Protein AF-A0A1Z8RNQ5-F1 (afdb_monomer)

Solvent-accessible surface area (backbone atoms only — not comparable to full-atom values): 15916 Å² total; per-residue (Å²): 105,70,54,40,78,77,33,55,52,60,33,41,35,38,76,68,68,66,50,83,74,88,79,76,85,78,63,62,67,50,54,50,53,38,56,51,51,52,54,63,47,54,76,32,43,48,93,82,53,89,61,40,52,66,72,38,42,79,69,77,34,56,55,42,31,46,52,77,57,100,46,47,74,39,19,42,36,46,92,53,55,76,76,44,84,64,22,40,42,46,73,43,75,95,46,72,41,84,44,72,45,47,46,73,49,44,28,25,30,73,87,77,60,32,32,26,48,31,42,67,45,65,51,58,76,86,54,57,82,94,63,59,75,65,77,41,57,75,61,66,51,76,56,92,52,85,86,52,85,56,79,51,55,61,57,54,50,48,52,10,52,49,49,52,42,45,44,70,68,38,72,92,43,54,62,48,55,47,28,35,37,44,35,37,34,47,61,57,84,96,58,93,74,47,63,35,84,94,45,76,93,43,68,59,83,53,64,53,75,34,78,23,63,41,77,51,70,46,85,59,52,64,61,50,47,42,50,52,43,53,52,64,70,44,91,66,77,61,74,68,88,79,55,90,45,68,71,51,50,52,52,52,52,50,36,60,75,69,43,53,81,51,51,60,56,54,56,62,74,73,111

Nearest PDB structures (foldseek):
  3fhd-assembly1_A  TM=4.912E-01  e=8.875E-01  Human herpesvirus 8 type M
  3pov-assembly1_A  TM=4.350E-01  e=6.590E-01  Human herpesvirus 8 type M
  1d02-assembly1_A  TM=4.347E-01  e=7.879E-01  Mycoplasma

Mean predicted aligned error: 5.4 Å

Foldseek 3Di:
DLCCVQPVLSLLCVPQVVDDDDDDDDPVVFVVQLVVVLVQQVVQDDPPRPWGRVQCVVVVNRQKHFYDDPLLVQCQPQVCQPVDLSYLWDAPPLLRDTDGGHASTWIARNVQREIAGEDEGEEAPPDPPVPDDDPEQVVLDADPDPPDDNPSVSVLVNRLSSLVSVCVSCVVHHYALKHWYWYWYWDDVPDPAFADPVHRVDGDTDIDTHIYIDRHDNVCVSVSSNVSSVSSPDPDRPDLPPRPDPVSVVVVVVCVVVVVVCPVVVVVVVD

Sequence (271 aa):
MENFVSCPVCFWLEQKAGVEFPSIPGFNLNTNTDILLKRDFDAYRGADVAQTHPLLTENNLAHIFPFDHPDLDKWTDSMRFGASGNHFNTIHEESNILFGGGLDDCYENRETGELHIVDYKSTAQLASEENIKTLDESFLLPPKNLREPDYKAAYRRQMDMYQWIMRRKMPDKKVSDIGYFVYVDGQHHGLKGMIDIANPSKANMEFNVAVIPYKADDSWVEQALVDAKRLLLSEECPSLMHSTSDKVQFILDVKKALGWSTLQEMQQQQQ

pLDDT: mean 92.3, std 10.81, range [38.47, 98.75]

Radius of gyration: 22.44 Å; Cα contacts (8 Å, |Δi|>4): 375; chains: 1; bounding box: 56×47×72 Å

Structure (mmCIF, N/CA/C/O backbone):
data_AF-A0A1Z8RNQ5-F1
#
_entry.id   AF-A0A1Z8RNQ5-F1
#
loop_
_atom_site.group_PDB
_atom_site.id
_atom_site.type_symbol
_atom_site.label_atom_id
_atom_site.label_alt_id
_atom_site.label_comp_id
_atom_site.label_asym_id
_atom_site.label_entity_id
_atom_site.label_seq_id
_atom_site.pdbx_PDB_ins_code
_atom_site.Cartn_x
_atom_site.Cartn_y
_atom_site.Cartn_z
_atom_site.occupancy
_atom_site.B_iso_or_equiv
_atom_site.auth_seq_id
_atom_site.auth_comp_id
_atom_site.auth_asym_id
_atom_site.auth_atom_id
_atom_site.pdbx_PDB_model_num
ATOM 1 N N . MET A 1 1 ? 6.185 -4.411 -10.797 1.00 91.25 1 MET A N 1
ATOM 2 C CA . MET A 1 1 ? 5.039 -4.074 -11.669 1.00 91.25 1 MET A CA 1
ATOM 3 C C . MET A 1 1 ? 4.684 -2.595 -11.609 1.00 91.25 1 MET A C 1
ATOM 5 O O . MET A 1 1 ? 4.592 -1.984 -12.658 1.00 91.25 1 MET A O 1
ATOM 9 N N . GLU A 1 2 ? 4.586 -1.981 -10.427 1.00 91.25 2 GLU A N 1
ATOM 10 C CA . GLU A 1 2 ? 4.344 -0.529 -10.302 1.00 91.25 2 GLU A CA 1
ATOM 11 C C . GLU A 1 2 ? 5.281 0.339 -11.169 1.00 91.25 2 GLU A C 1
ATOM 13 O O . GLU A 1 2 ? 4.821 1.209 -11.904 1.00 91.25 2 GLU A O 1
ATOM 18 N N . ASN A 1 3 ? 6.590 0.056 -11.174 1.00 89.38 3 ASN A N 1
ATOM 19 C CA . ASN A 1 3 ? 7.533 0.770 -12.047 1.00 89.38 3 ASN A CA 1
ATOM 20 C C . ASN A 1 3 ? 7.236 0.562 -13.549 1.00 89.38 3 ASN A C 1
ATOM 22 O O . ASN A 1 3 ? 7.399 1.478 -14.342 1.00 89.38 3 ASN A O 1
ATOM 26 N N . PHE A 1 4 ? 6.750 -0.619 -13.949 1.00 94.06 4 PHE A N 1
ATOM 27 C CA . PHE A 1 4 ? 6.347 -0.874 -15.337 1.00 94.06 4 PHE A CA 1
ATOM 28 C C . PHE A 1 4 ? 5.134 -0.030 -15.724 1.00 94.06 4 PHE A C 1
ATOM 30 O O . PHE A 1 4 ? 5.172 0.649 -16.745 1.00 94.06 4 PHE A O 1
ATOM 37 N N . VAL A 1 5 ? 4.091 -0.030 -14.891 1.00 93.00 5 VAL A N 1
ATOM 38 C CA . VAL A 1 5 ? 2.856 0.718 -15.163 1.00 93.00 5 VAL A CA 1
ATOM 39 C C . VAL A 1 5 ? 3.100 2.227 -15.145 1.00 93.00 5 VAL A C 1
ATOM 41 O O . VAL A 1 5 ? 2.558 2.947 -15.978 1.00 93.00 5 VAL A O 1
ATOM 44 N N . SER A 1 6 ? 3.929 2.715 -14.220 1.00 90.19 6 SER A N 1
ATOM 45 C CA . SER A 1 6 ? 4.256 4.143 -14.128 1.00 90.19 6 SER A CA 1
ATOM 46 C C . SER A 1 6 ? 5.231 4.610 -15.212 1.00 90.19 6 SER A C 1
ATOM 48 O O . SER A 1 6 ? 5.099 5.728 -15.708 1.00 90.19 6 SER A O 1
ATOM 50 N N . CYS A 1 7 ? 6.212 3.787 -15.590 1.00 92.38 7 CYS A N 1
ATOM 51 C CA . CYS A 1 7 ? 7.219 4.135 -16.587 1.00 92.38 7 CYS A CA 1
ATOM 52 C C . CYS A 1 7 ? 7.835 2.874 -17.235 1.00 92.38 7 CYS A C 1
ATOM 54 O O . CYS A 1 7 ? 8.873 2.386 -16.774 1.00 92.38 7 CYS A O 1
ATOM 56 N N . PRO A 1 8 ? 7.296 2.385 -18.371 1.00 93.38 8 PRO A N 1
ATOM 57 C CA . PRO A 1 8 ? 7.837 1.210 -19.062 1.00 93.38 8 PRO A CA 1
ATOM 58 C C . PRO A 1 8 ? 9.320 1.353 -19.435 1.00 93.38 8 PRO A C 1
ATOM 60 O O . PRO A 1 8 ? 10.092 0.405 -19.319 1.00 93.38 8 PRO A O 1
ATOM 63 N N . VAL A 1 9 ? 9.745 2.562 -19.818 1.00 92.75 9 VAL A N 1
ATOM 64 C CA . VAL A 1 9 ? 11.155 2.896 -20.079 1.00 92.75 9 VAL A CA 1
ATOM 65 C C . VAL A 1 9 ? 12.020 2.670 -18.839 1.00 92.75 9 VAL A C 1
ATOM 67 O O . VAL A 1 9 ? 13.049 2.006 -18.916 1.00 92.75 9 VAL A O 1
ATOM 70 N N . CYS A 1 10 ? 11.607 3.209 -17.691 1.00 92.50 10 CYS A N 1
ATOM 71 C CA . CYS A 1 10 ? 12.344 3.100 -16.435 1.00 92.50 10 CYS A CA 1
ATOM 72 C C . CYS A 1 10 ? 12.430 1.640 -15.991 1.00 92.50 10 CYS A C 1
ATOM 74 O O . CYS A 1 10 ? 13.492 1.177 -15.588 1.00 92.50 10 CYS A O 1
ATOM 76 N N . PHE A 1 11 ? 11.329 0.902 -16.141 1.00 94.50 11 PHE A N 1
ATOM 77 C CA . PHE A 1 11 ? 11.287 -0.529 -15.886 1.00 94.50 11 PHE A CA 1
ATOM 78 C C . PHE A 1 11 ? 12.254 -1.312 -16.780 1.00 94.50 11 PHE A C 1
ATOM 80 O O . PHE A 1 11 ? 13.007 -2.134 -16.266 1.00 94.50 11 PHE A O 1
ATOM 87 N N . TRP A 1 12 ? 12.291 -1.047 -18.089 1.00 94.88 12 TRP A N 1
ATOM 88 C CA . TRP A 1 12 ? 13.243 -1.698 -18.996 1.00 94.88 12 TRP A CA 1
ATOM 89 C C . TRP A 1 12 ? 14.695 -1.362 -18.629 1.00 94.88 12 TRP A C 1
ATOM 91 O O . TRP A 1 12 ? 15.543 -2.253 -18.577 1.00 94.88 12 TRP A O 1
ATOM 101 N N . LEU A 1 13 ? 14.979 -0.092 -18.322 1.00 93.12 13 LEU A N 1
ATOM 102 C CA . LEU A 1 13 ? 16.316 0.358 -17.931 1.00 93.12 13 LEU A CA 1
ATOM 103 C C . LEU A 1 13 ? 16.797 -0.318 -16.641 1.00 93.12 13 LEU A C 1
ATOM 105 O O . LEU A 1 13 ? 17.933 -0.779 -16.594 1.00 93.12 13 LEU A O 1
ATOM 109 N N . GLU A 1 14 ? 15.942 -0.422 -15.623 1.00 93.75 14 GLU A N 1
ATOM 110 C CA . GLU A 1 14 ? 16.281 -1.102 -14.365 1.00 93.75 14 GLU A CA 1
ATOM 111 C C . GLU A 1 14 ? 16.431 -2.612 -14.564 1.00 93.75 14 GLU A C 1
ATOM 113 O O . GLU A 1 14 ? 17.451 -3.191 -14.208 1.00 93.75 14 GLU A O 1
ATOM 118 N N . GLN A 1 15 ? 15.418 -3.260 -15.143 1.00 93.75 15 GLN A N 1
ATOM 119 C CA . GLN A 1 15 ? 15.311 -4.719 -15.126 1.00 93.75 15 GLN A CA 1
ATOM 120 C C . GLN A 1 15 ? 16.116 -5.409 -16.232 1.00 93.75 15 GLN A C 1
ATOM 122 O O . GLN A 1 15 ? 16.584 -6.526 -16.023 1.00 93.75 15 GLN A O 1
ATOM 127 N N . LYS A 1 16 ? 16.271 -4.780 -17.408 1.00 93.88 16 LYS A N 1
ATOM 128 C CA . LYS A 1 16 ? 17.048 -5.338 -18.530 1.00 93.88 16 LYS A CA 1
ATOM 129 C C . LYS A 1 16 ? 18.429 -4.702 -18.655 1.00 93.88 16 LYS A C 1
ATOM 131 O O . LYS A 1 16 ? 19.405 -5.425 -18.823 1.00 93.88 16 LYS A O 1
ATOM 136 N N . ALA A 1 17 ? 18.522 -3.373 -18.590 1.00 92.62 17 ALA A N 1
ATOM 137 C CA . ALA A 1 17 ? 19.794 -2.675 -18.806 1.00 92.62 17 ALA A CA 1
ATOM 138 C C . ALA A 1 17 ? 20.657 -2.514 -17.543 1.00 92.62 17 ALA A C 1
ATOM 140 O O . ALA A 1 17 ? 21.795 -2.060 -17.654 1.00 92.62 17 ALA A O 1
ATOM 141 N N . GLY A 1 18 ? 20.144 -2.877 -16.362 1.00 93.12 18 GLY A N 1
ATOM 142 C CA . GLY A 1 18 ? 20.890 -2.816 -15.102 1.00 93.12 18 GLY A CA 1
ATOM 143 C C . GLY A 1 18 ? 21.172 -1.393 -14.611 1.00 93.12 18 GLY A C 1
ATOM 144 O O . GLY A 1 18 ? 22.151 -1.173 -13.903 1.00 93.12 18 GLY A O 1
ATOM 145 N N . VAL A 1 19 ? 20.355 -0.411 -15.005 1.00 92.00 19 VAL A N 1
ATOM 146 C CA . VAL A 1 19 ? 20.477 0.965 -14.508 1.00 92.00 19 VAL A CA 1
ATOM 147 C C . VAL A 1 19 ? 19.964 1.036 -13.075 1.00 92.00 19 VAL A C 1
ATOM 149 O O . VAL A 1 19 ? 18.780 0.828 -12.819 1.00 92.00 19 VAL A O 1
ATOM 152 N N . GLU A 1 20 ? 20.840 1.408 -12.147 1.00 90.50 20 GLU A N 1
ATOM 153 C CA . GLU A 1 20 ? 20.466 1.690 -10.763 1.00 90.50 20 GLU A CA 1
ATOM 154 C C . GLU A 1 20 ? 20.111 3.172 -10.605 1.00 90.50 20 GLU A C 1
ATOM 156 O O . GLU A 1 20 ? 20.968 4.055 -10.687 1.00 90.50 20 GLU A O 1
ATOM 161 N N . PHE A 1 21 ? 18.829 3.463 -10.384 1.00 88.75 21 PHE A N 1
ATOM 162 C CA . PHE A 1 21 ? 18.401 4.818 -10.046 1.00 88.75 21 PHE A CA 1
ATOM 163 C C . PHE A 1 21 ? 18.660 5.109 -8.561 1.00 88.75 21 PHE A C 1
ATOM 165 O O . PHE A 1 21 ? 18.377 4.248 -7.725 1.00 88.75 21 PHE A O 1
ATOM 172 N N . PRO A 1 22 ? 19.128 6.321 -8.203 1.00 87.62 22 PRO A N 1
ATOM 173 C CA . PRO A 1 22 ? 19.315 6.701 -6.808 1.00 87.62 22 PRO A CA 1
ATOM 174 C C . PRO A 1 22 ? 18.032 6.523 -5.990 1.00 87.62 22 PRO A C 1
ATOM 176 O O . PRO A 1 22 ? 16.960 6.991 -6.382 1.00 87.62 22 PRO A O 1
ATOM 179 N N . SER A 1 23 ? 18.145 5.867 -4.837 1.00 85.50 23 SER A N 1
ATOM 180 C CA . SER A 1 23 ? 17.054 5.751 -3.871 1.00 85.50 23 SER A CA 1
ATOM 181 C C . SER A 1 23 ? 16.930 7.018 -3.025 1.00 85.50 23 SER A C 1
ATOM 183 O O . SER A 1 23 ? 17.933 7.648 -2.686 1.00 85.50 23 SER A O 1
ATOM 185 N N . ILE A 1 24 ? 15.710 7.346 -2.602 1.00 86.25 24 ILE A N 1
ATOM 186 C CA . ILE A 1 24 ? 15.478 8.349 -1.556 1.00 86.25 24 ILE A CA 1
ATOM 187 C C . ILE A 1 24 ? 15.615 7.715 -0.161 1.00 86.25 24 ILE A C 1
ATOM 189 O O . ILE A 1 24 ? 15.386 6.510 -0.021 1.00 86.25 24 ILE A O 1
ATOM 193 N N . PRO A 1 25 ? 15.974 8.492 0.880 1.00 89.81 25 PRO A N 1
ATOM 194 C CA . PRO A 1 25 ? 15.919 8.012 2.257 1.00 89.81 25 PRO A CA 1
ATOM 195 C C . PRO A 1 25 ? 14.529 7.471 2.608 1.00 89.81 25 PRO A C 1
ATOM 197 O O . PRO A 1 25 ? 13.515 8.001 2.154 1.00 89.81 25 PRO A O 1
ATOM 200 N N . GLY A 1 26 ? 14.488 6.424 3.431 1.00 87.94 26 GLY A N 1
ATOM 201 C CA . GLY A 1 26 ? 13.236 5.815 3.872 1.00 87.94 26 GLY A CA 1
ATOM 202 C C . GLY A 1 26 ? 12.383 6.744 4.740 1.00 87.94 26 GLY A C 1
ATOM 203 O O . GLY A 1 26 ? 12.883 7.634 5.432 1.00 87.94 26 GLY A O 1
ATOM 204 N N . PHE A 1 27 ? 11.077 6.487 4.746 1.00 92.88 27 PHE A N 1
ATOM 205 C CA . PHE A 1 27 ? 10.096 7.213 5.549 1.00 92.88 27 PHE A CA 1
ATOM 206 C C . PHE A 1 27 ? 9.895 6.543 6.918 1.00 92.88 27 PHE A C 1
ATOM 208 O O . PHE A 1 27 ? 8.844 5.976 7.204 1.00 92.88 27 PHE A O 1
ATOM 215 N N . ASN A 1 28 ? 10.914 6.598 7.781 1.00 94.69 28 ASN A N 1
ATOM 216 C CA . ASN A 1 28 ? 10.936 5.832 9.039 1.00 94.69 28 ASN A CA 1
ATOM 217 C C . ASN A 1 28 ? 9.785 6.164 10.006 1.00 94.69 28 ASN A C 1
ATOM 219 O O . ASN A 1 28 ? 9.372 5.295 10.771 1.00 94.69 28 ASN A O 1
ATOM 223 N N . LEU A 1 29 ? 9.253 7.393 9.986 1.00 94.69 29 LEU A N 1
ATOM 224 C CA . LEU A 1 29 ? 8.075 7.734 10.791 1.00 94.69 29 LEU A CA 1
ATOM 225 C C . LEU A 1 29 ? 6.833 6.990 10.286 1.00 94.69 29 LEU A C 1
ATOM 227 O O . LEU A 1 29 ? 6.100 6.419 11.088 1.00 94.69 29 LEU A O 1
ATOM 231 N N . ASN A 1 30 ? 6.647 6.934 8.965 1.00 95.31 30 ASN A N 1
ATOM 232 C CA . ASN A 1 30 ? 5.563 6.183 8.343 1.00 95.31 30 ASN A CA 1
ATOM 233 C C . ASN A 1 30 ? 5.699 4.678 8.615 1.00 95.31 30 ASN A C 1
ATOM 235 O O . ASN A 1 30 ? 4.722 4.022 8.968 1.00 95.31 30 ASN A O 1
ATOM 239 N N . THR A 1 31 ? 6.922 4.144 8.549 1.00 95.38 31 THR A N 1
ATOM 240 C CA . THR A 1 31 ? 7.206 2.759 8.953 1.00 95.38 31 THR A CA 1
ATOM 241 C C . THR A 1 31 ? 6.853 2.514 10.420 1.00 95.38 31 THR A C 1
ATOM 243 O O . THR A 1 31 ? 6.279 1.485 10.753 1.00 95.38 31 THR A O 1
ATOM 246 N N . ASN A 1 32 ? 7.150 3.455 11.319 1.00 97.12 32 ASN A N 1
ATOM 247 C CA . ASN A 1 32 ? 6.804 3.294 12.729 1.00 97.12 32 ASN A CA 1
ATOM 248 C C . ASN A 1 32 ? 5.286 3.336 12.968 1.00 97.12 32 ASN A C 1
ATOM 250 O O . ASN A 1 32 ? 4.790 2.556 13.775 1.00 97.12 32 ASN A O 1
ATOM 254 N N . THR A 1 33 ? 4.540 4.199 12.266 1.00 97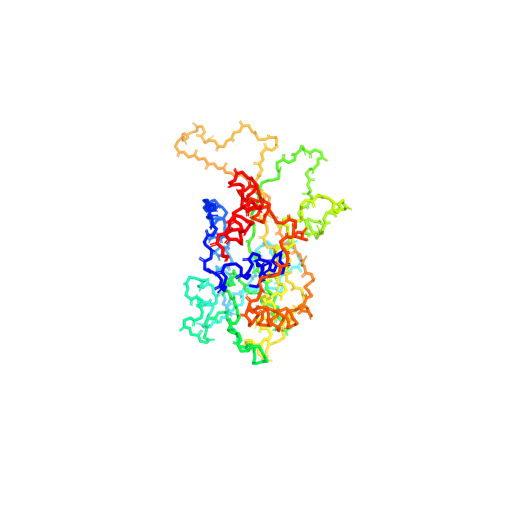.50 33 THR A N 1
ATOM 255 C CA . THR A 1 33 ? 3.067 4.190 12.349 1.00 97.50 33 THR A CA 1
ATOM 256 C C . THR A 1 33 ? 2.480 2.871 11.854 1.00 97.50 33 THR A C 1
ATOM 258 O O . THR A 1 33 ? 1.591 2.335 12.502 1.00 97.50 33 THR A O 1
ATOM 261 N N . ASP A 1 34 ? 3.020 2.312 10.769 1.00 96.81 34 ASP A N 1
ATOM 262 C CA . ASP A 1 34 ? 2.616 1.006 10.240 1.00 96.81 34 ASP A CA 1
ATOM 263 C C . ASP A 1 34 ? 2.851 -0.126 11.260 1.00 96.81 34 ASP A C 1
ATOM 265 O O . ASP A 1 34 ? 1.941 -0.896 11.558 1.00 96.81 34 ASP A O 1
ATOM 269 N N . ILE A 1 35 ? 4.032 -0.168 11.891 1.00 97.00 35 ILE A N 1
ATOM 270 C CA . ILE A 1 35 ? 4.348 -1.146 12.948 1.00 97.00 35 ILE A CA 1
ATOM 271 C C . ILE A 1 35 ? 3.365 -1.053 14.122 1.00 97.00 35 ILE A C 1
ATOM 273 O O . ILE A 1 35 ? 2.982 -2.078 14.688 1.00 97.00 35 ILE A O 1
ATOM 277 N N . LEU A 1 36 ? 2.999 0.163 14.539 1.00 97.94 36 LEU A N 1
ATOM 278 C CA . LEU A 1 36 ? 2.078 0.359 15.658 1.00 97.94 36 LEU A CA 1
ATOM 279 C C . LEU A 1 36 ? 0.650 -0.055 15.291 1.00 97.94 36 LEU A C 1
ATOM 281 O O . LEU A 1 36 ? 0.040 -0.781 16.067 1.00 97.94 36 LEU A O 1
ATOM 285 N N . LEU A 1 37 ? 0.168 0.296 14.094 1.00 98.06 37 LEU A N 1
ATOM 286 C CA . LEU A 1 37 ? -1.146 -0.135 13.607 1.00 98.06 37 LEU A CA 1
ATOM 287 C C . LEU A 1 37 ? -1.241 -1.662 13.513 1.00 98.06 37 LEU A C 1
ATOM 289 O O . LEU A 1 37 ? -2.200 -2.241 14.015 1.00 98.06 37 LEU A O 1
ATOM 293 N N . LYS A 1 38 ? -0.215 -2.332 12.970 1.00 97.12 38 LYS A N 1
ATOM 294 C CA . LYS A 1 38 ? -0.141 -3.804 12.946 1.00 97.12 38 LYS A CA 1
ATOM 295 C C . LYS A 1 38 ? -0.312 -4.402 14.343 1.00 97.12 38 LYS A C 1
ATOM 297 O O . LYS A 1 38 ? -1.122 -5.300 14.530 1.00 97.12 38 LYS A O 1
ATOM 302 N N . ARG A 1 39 ? 0.382 -3.854 15.346 1.00 97.44 39 ARG A N 1
ATOM 303 C CA . ARG A 1 39 ? 0.266 -4.310 16.744 1.00 97.44 39 ARG A CA 1
ATOM 304 C C . ARG A 1 39 ? -1.110 -4.049 17.349 1.00 97.44 39 ARG A C 1
ATOM 306 O O . ARG A 1 39 ? -1.591 -4.896 18.099 1.00 97.44 39 ARG A O 1
ATOM 313 N N . ASP A 1 40 ? -1.717 -2.903 17.046 1.00 97.25 40 ASP A N 1
ATOM 314 C CA . ASP A 1 40 ? -3.062 -2.572 17.520 1.00 97.25 40 ASP A CA 1
ATOM 315 C C . ASP A 1 40 ? -4.078 -3.592 17.002 1.00 97.25 40 ASP A C 1
ATOM 317 O O . ASP A 1 40 ? -4.878 -4.105 17.782 1.00 97.25 40 ASP A O 1
ATOM 321 N N . PHE A 1 41 ? -4.020 -3.942 15.714 1.00 97.81 41 PHE A N 1
ATOM 322 C CA . PHE A 1 41 ? -4.931 -4.918 15.117 1.00 97.81 41 PHE A CA 1
ATOM 323 C C . PHE A 1 41 ? -4.586 -6.368 15.470 1.00 97.81 41 PHE A C 1
ATOM 325 O O . PHE A 1 41 ? -5.502 -7.151 15.715 1.00 97.81 41 PHE A O 1
ATOM 332 N N . ASP A 1 42 ? -3.311 -6.734 15.611 1.00 96.69 42 ASP A N 1
ATOM 333 C CA . ASP A 1 42 ? -2.910 -8.085 16.029 1.00 96.69 42 ASP A CA 1
ATOM 334 C C . ASP A 1 42 ? -3.479 -8.478 17.399 1.00 96.69 42 ASP A C 1
ATOM 336 O O . ASP A 1 42 ? -3.786 -9.649 17.622 1.00 96.69 42 ASP A O 1
ATOM 340 N N . ALA A 1 43 ? -3.712 -7.513 18.296 1.00 96.75 43 ALA A N 1
ATOM 341 C CA . ALA A 1 43 ? -4.372 -7.757 19.580 1.00 96.75 43 ALA A CA 1
ATOM 342 C C . ALA A 1 43 ? -5.826 -8.266 19.452 1.00 96.75 43 ALA A C 1
ATOM 344 O O . ALA A 1 43 ? -6.384 -8.767 20.429 1.00 96.75 43 ALA A O 1
ATOM 345 N N . TYR A 1 44 ? -6.433 -8.150 18.266 1.00 97.62 44 TYR A N 1
ATOM 346 C CA . TYR A 1 44 ? -7.795 -8.595 17.952 1.00 97.62 44 TYR A CA 1
ATOM 347 C C . TYR A 1 44 ? -7.829 -9.790 16.981 1.00 97.62 44 TYR A C 1
ATOM 349 O O . TYR A 1 44 ? -8.901 -10.161 16.492 1.00 97.62 44 TYR A O 1
ATOM 357 N N . ARG A 1 45 ? -6.674 -10.401 16.688 1.00 96.81 45 ARG A N 1
ATOM 358 C CA . ARG A 1 45 ? -6.567 -11.598 15.844 1.00 96.81 45 ARG A CA 1
ATOM 359 C C . ARG A 1 45 ? -6.816 -12.863 16.671 1.00 96.81 45 ARG A C 1
ATOM 361 O O . ARG A 1 45 ? -6.416 -12.943 17.827 1.00 96.81 45 ARG A O 1
ATOM 368 N N . GLY A 1 46 ? -7.456 -13.863 16.066 1.00 92.75 46 GLY A N 1
ATOM 369 C CA . GLY A 1 46 ? -7.727 -15.162 16.696 1.00 92.75 46 GLY A CA 1
ATOM 370 C C . GLY A 1 46 ? -9.216 -15.481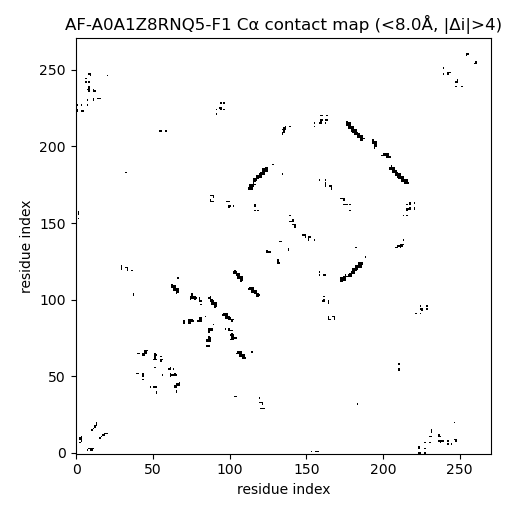 16.832 1.00 92.75 46 GLY A C 1
ATOM 371 O O . GLY A 1 46 ? -10.064 -14.599 16.992 1.00 92.75 46 GLY A O 1
ATOM 372 N N . ALA A 1 47 ? -9.553 -16.767 16.729 1.00 87.81 47 ALA A N 1
ATOM 373 C CA . ALA A 1 47 ? -10.940 -17.240 16.669 1.00 87.81 47 ALA A CA 1
ATOM 374 C C . ALA A 1 47 ? -11.729 -17.051 17.980 1.00 87.81 47 ALA A C 1
ATOM 376 O O . ALA A 1 47 ? -12.956 -16.996 17.955 1.00 87.81 47 ALA A O 1
ATOM 377 N N . ASP A 1 48 ? -11.041 -16.950 19.115 1.00 92.81 48 ASP A N 1
ATOM 378 C CA . ASP A 1 48 ? -11.606 -16.746 20.451 1.00 92.81 48 ASP A CA 1
ATOM 379 C C . ASP A 1 48 ? -11.867 -15.269 20.789 1.00 92.81 48 ASP A C 1
ATOM 381 O O . ASP A 1 48 ? -12.554 -14.966 21.769 1.00 92.81 48 ASP A O 1
ATOM 385 N N . VAL A 1 49 ? -11.382 -14.339 19.960 1.00 95.44 49 VAL A N 1
ATOM 386 C CA . VAL A 1 49 ? -11.632 -12.905 20.126 1.00 95.44 49 VAL A CA 1
ATOM 387 C C . VAL A 1 49 ? -13.106 -12.593 19.859 1.00 95.44 49 VAL A C 1
ATOM 389 O O . VAL A 1 49 ? -13.602 -12.773 18.746 1.00 95.44 49 VAL A O 1
ATOM 392 N N . ALA A 1 50 ? -13.808 -12.097 20.882 1.00 94.00 50 ALA A N 1
ATOM 393 C CA . ALA A 1 50 ? -15.254 -11.859 20.836 1.00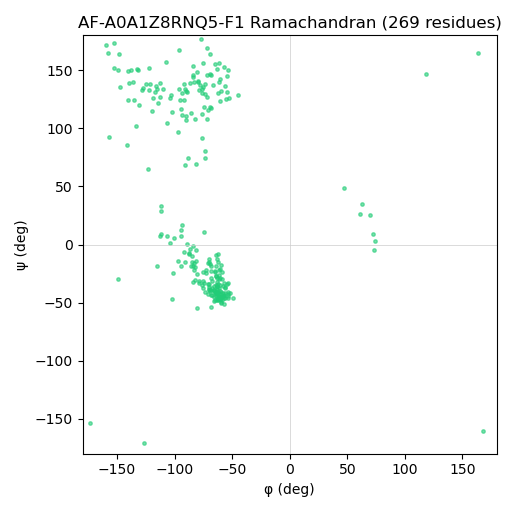 94.00 50 ALA A CA 1
ATOM 394 C C . ALA A 1 50 ? -15.663 -10.519 20.195 1.00 94.00 50 ALA A C 1
ATOM 396 O O . ALA A 1 50 ? -16.807 -10.373 19.769 1.00 94.00 50 ALA A O 1
ATOM 397 N N . GLN A 1 51 ? -14.767 -9.530 20.160 1.00 96.88 51 GLN A N 1
ATOM 398 C CA . GLN A 1 51 ? -15.038 -8.180 19.654 1.00 96.88 51 GLN A CA 1
ATOM 399 C C . GLN A 1 51 ? -13.884 -7.721 18.771 1.00 96.88 51 GLN A C 1
ATOM 401 O O . GLN A 1 51 ? -12.733 -7.986 19.098 1.00 96.88 51 GLN A O 1
ATOM 406 N N . THR A 1 52 ? -14.187 -7.055 17.659 1.00 98.00 52 THR A N 1
ATOM 407 C CA . THR A 1 52 ? -13.156 -6.491 16.781 1.00 98.00 52 THR A CA 1
ATOM 408 C C . THR A 1 52 ? -12.572 -5.196 17.355 1.00 98.00 52 THR A C 1
ATOM 410 O O . THR A 1 52 ? -13.028 -4.689 18.382 1.00 98.00 52 THR A O 1
ATOM 413 N N . HIS A 1 53 ? -11.578 -4.636 16.670 1.00 98.19 53 HIS A N 1
ATOM 414 C CA . HIS A 1 53 ? -10.950 -3.375 17.038 1.00 98.19 53 HIS A CA 1
ATOM 415 C C . HIS A 1 53 ? -11.995 -2.234 17.150 1.00 98.19 53 HIS A C 1
ATOM 417 O O . HIS A 1 53 ? -12.836 -2.089 16.252 1.00 98.19 53 HIS A O 1
ATOM 423 N N . PRO A 1 54 ? -11.945 -1.369 18.188 1.00 98.00 54 PRO A N 1
ATOM 424 C CA . PRO A 1 54 ? -12.894 -0.267 18.382 1.00 98.00 54 PRO A CA 1
ATOM 425 C C . PRO A 1 54 ? -13.057 0.638 17.156 1.00 98.00 54 PRO A C 1
ATOM 427 O O . PRO A 1 54 ? -14.181 0.944 16.774 1.00 98.00 54 PRO A O 1
ATOM 430 N N . LEU A 1 55 ? -11.952 0.962 16.473 1.00 98.06 55 LEU A N 1
ATOM 431 C CA . LEU A 1 55 ? -11.969 1.715 15.212 1.00 98.06 55 LEU A CA 1
ATOM 432 C C . LEU A 1 55 ? -12.892 1.085 14.151 1.00 98.06 55 LEU A C 1
ATOM 434 O O . LEU A 1 55 ? -13.631 1.802 13.485 1.00 98.06 55 LEU A O 1
ATOM 438 N N . LEU A 1 56 ? -12.886 -0.242 13.988 1.00 98.50 56 LEU A N 1
ATOM 439 C CA . LEU A 1 56 ? -13.774 -0.912 13.030 1.00 98.50 56 LEU A CA 1
ATOM 440 C C . LEU A 1 56 ? -15.230 -0.849 13.495 1.00 98.50 56 LEU A C 1
ATOM 442 O O . LEU A 1 56 ? -16.122 -0.597 12.689 1.00 98.50 56 LEU A O 1
ATOM 446 N N . THR A 1 57 ? -15.474 -1.005 14.797 1.00 98.06 57 THR A N 1
ATOM 447 C CA . THR A 1 57 ? -16.822 -0.886 15.374 1.00 98.06 57 THR A CA 1
ATOM 448 C C . THR A 1 57 ? -17.416 0.505 15.138 1.00 98.06 57 THR A C 1
ATOM 450 O O . THR A 1 57 ? -18.547 0.606 14.665 1.00 98.06 57 THR A O 1
ATOM 453 N N . GLU A 1 58 ? -16.647 1.570 15.384 1.00 97.44 58 GLU A N 1
ATOM 454 C CA . GLU A 1 58 ? -17.065 2.958 15.128 1.00 97.44 58 GLU A CA 1
ATOM 455 C C . GLU A 1 58 ? -17.363 3.229 13.645 1.00 97.44 58 GLU A C 1
ATOM 457 O O . GLU A 1 58 ? -18.199 4.071 13.324 1.00 97.44 58 GLU A O 1
ATOM 462 N N . ASN A 1 59 ? -16.742 2.468 12.740 1.00 97.25 59 ASN A N 1
ATOM 463 C CA . ASN A 1 59 ? -16.955 2.553 11.295 1.00 97.25 59 ASN A CA 1
ATOM 464 C C . ASN A 1 59 ? -18.026 1.572 10.770 1.00 97.25 59 ASN A C 1
ATOM 466 O O . ASN A 1 59 ? -18.107 1.339 9.567 1.00 97.25 59 ASN A O 1
ATOM 470 N N . ASN A 1 60 ? -18.881 1.016 11.639 1.00 97.81 60 ASN A N 1
ATOM 471 C CA . ASN A 1 60 ? -19.922 0.033 11.290 1.00 97.81 60 ASN A CA 1
ATOM 472 C C . ASN A 1 60 ? -19.380 -1.283 10.688 1.00 97.81 60 ASN A C 1
ATOM 474 O O . ASN A 1 60 ? -20.084 -1.986 9.963 1.00 97.81 60 ASN A O 1
ATOM 478 N N . LEU A 1 61 ? -18.141 -1.645 11.024 1.00 98.25 61 LEU A N 1
ATOM 479 C CA . LEU A 1 61 ? -17.441 -2.855 10.580 1.00 98.25 61 LEU A CA 1
ATOM 480 C C . LEU A 1 61 ? -17.213 -3.834 11.742 1.00 98.25 61 LEU A C 1
ATOM 482 O O . LEU A 1 61 ? -16.222 -4.555 11.773 1.00 98.25 61 LEU A O 1
ATOM 486 N N . ALA A 1 62 ? -18.137 -3.884 12.708 1.00 98.06 62 ALA A N 1
ATOM 487 C CA . ALA A 1 62 ? -18.024 -4.733 13.901 1.00 98.06 62 ALA A CA 1
ATOM 488 C C . ALA A 1 62 ? -17.909 -6.248 13.596 1.00 98.06 62 ALA A C 1
ATOM 490 O O . ALA A 1 62 ? -17.493 -7.024 14.453 1.00 98.06 62 ALA A O 1
ATOM 491 N N . HIS A 1 63 ? -18.277 -6.660 12.380 1.00 97.94 63 HIS A N 1
ATOM 492 C CA . HIS A 1 63 ? -18.200 -8.031 11.869 1.00 97.94 63 HIS A CA 1
ATOM 493 C C . HIS A 1 63 ? -16.885 -8.350 11.127 1.00 97.94 63 HIS A C 1
ATOM 495 O O . HIS A 1 63 ? -16.661 -9.499 10.742 1.00 97.94 63 HIS A O 1
ATOM 501 N N . ILE A 1 64 ? -16.023 -7.352 10.906 1.00 98.44 64 ILE A N 1
ATOM 502 C CA . ILE A 1 64 ? -14.718 -7.493 10.252 1.00 98.44 64 ILE A CA 1
ATOM 503 C C . ILE A 1 64 ? -13.649 -7.700 11.322 1.00 98.44 64 ILE A C 1
ATOM 505 O O . ILE A 1 64 ? -13.581 -6.924 12.269 1.00 98.44 64 ILE A O 1
ATOM 509 N N . PHE A 1 65 ? -12.801 -8.714 11.175 1.00 98.62 65 PHE A N 1
ATOM 510 C CA . PHE A 1 65 ? -11.741 -9.051 12.129 1.00 98.62 65 PHE A CA 1
ATOM 511 C C . PHE A 1 65 ? -10.416 -9.297 11.407 1.00 98.62 65 PHE A C 1
ATOM 513 O O . PHE A 1 65 ? -10.442 -9.793 10.285 1.00 98.62 65 PHE A O 1
ATOM 520 N N . PRO A 1 66 ? -9.259 -9.041 12.035 1.00 98.25 66 PRO A N 1
ATOM 521 C CA . PRO A 1 66 ? -7.972 -9.475 11.499 1.00 98.25 66 PRO A CA 1
ATOM 522 C C . PRO A 1 66 ? -7.973 -10.980 11.194 1.00 98.25 66 PRO A C 1
ATOM 524 O O . PRO A 1 66 ? -8.334 -11.794 12.050 1.00 98.25 66 PRO A O 1
ATOM 527 N N . PHE A 1 67 ? -7.628 -11.348 9.956 1.00 97.56 67 PHE A N 1
ATOM 528 C CA . PHE A 1 67 ? -7.687 -12.732 9.485 1.00 97.56 67 PHE A CA 1
ATOM 529 C C . PHE A 1 67 ? -6.516 -13.537 10.043 1.00 97.56 67 PHE A C 1
ATOM 531 O O . PHE A 1 67 ? -5.364 -13.122 9.943 1.00 97.56 67 PHE A O 1
ATOM 538 N N . ASP A 1 68 ? -6.792 -14.701 10.615 1.00 96.06 68 ASP A N 1
ATOM 539 C CA . ASP A 1 68 ? -5.751 -15.569 11.155 1.00 96.06 68 ASP A CA 1
ATOM 540 C C . ASP A 1 68 ? -5.336 -16.624 10.121 1.00 96.06 68 ASP A C 1
ATOM 542 O O . ASP A 1 68 ? -6.173 -17.364 9.597 1.00 96.06 68 ASP A O 1
ATOM 546 N N . HIS A 1 69 ? -4.040 -16.687 9.809 1.00 96.56 69 HIS A N 1
ATOM 547 C CA . HIS A 1 69 ? -3.496 -17.654 8.863 1.00 96.56 69 HIS A CA 1
ATOM 548 C C . HIS A 1 69 ? -2.061 -18.071 9.239 1.00 96.56 69 HIS A C 1
ATOM 550 O O . HIS A 1 69 ? -1.225 -17.197 9.474 1.00 96.56 69 HIS A O 1
ATOM 556 N N . PRO A 1 70 ? -1.704 -19.375 9.193 1.00 96.69 70 PRO A N 1
ATOM 557 C CA . PRO A 1 70 ? -0.370 -19.859 9.583 1.00 96.69 70 PRO A CA 1
ATOM 558 C C . PRO A 1 70 ? 0.811 -19.270 8.797 1.00 96.69 70 PRO A C 1
ATOM 560 O O . PRO A 1 70 ? 1.946 -19.295 9.265 1.00 96.69 70 PRO A O 1
ATOM 563 N N . ASP A 1 71 ? 0.563 -18.789 7.577 1.00 97.06 71 ASP A N 1
ATOM 564 C CA . ASP A 1 71 ? 1.579 -18.156 6.726 1.00 97.06 71 ASP A CA 1
ATOM 565 C C . ASP A 1 71 ? 1.522 -16.618 6.727 1.00 97.06 71 ASP A C 1
ATOM 567 O O . ASP A 1 71 ? 2.277 -16.008 5.973 1.00 97.06 71 ASP A O 1
ATOM 571 N N . LEU A 1 72 ? 0.678 -15.978 7.549 1.00 96.19 72 LEU A N 1
ATOM 572 C CA . LEU A 1 72 ? 0.521 -14.517 7.542 1.00 96.19 72 LEU A CA 1
ATOM 573 C C . LEU A 1 72 ? 1.853 -13.783 7.775 1.00 96.19 72 LEU A C 1
ATOM 575 O O . LEU A 1 72 ? 2.170 -12.865 7.026 1.00 96.19 72 LEU A O 1
ATOM 579 N N . ASP A 1 73 ? 2.699 -14.258 8.694 1.00 95.88 73 ASP A N 1
ATOM 580 C CA . ASP A 1 73 ? 4.047 -13.704 8.922 1.00 95.88 73 ASP A CA 1
ATOM 581 C C . ASP A 1 73 ? 4.923 -13.709 7.658 1.00 95.88 73 ASP A C 1
ATOM 583 O O . ASP A 1 73 ? 5.744 -12.822 7.438 1.00 95.88 73 ASP A O 1
ATOM 587 N N . LYS A 1 74 ? 4.756 -14.712 6.788 1.00 97.38 74 LYS A N 1
ATOM 588 C CA . LYS A 1 74 ? 5.466 -14.774 5.499 1.00 97.38 74 LYS A CA 1
ATOM 589 C C . LYS A 1 74 ? 4.801 -13.891 4.455 1.00 97.38 74 LYS A C 1
ATOM 591 O O . LYS A 1 74 ? 5.444 -13.508 3.480 1.00 97.38 74 LYS A O 1
ATOM 596 N N . TRP A 1 75 ? 3.504 -13.624 4.596 1.00 97.56 75 TRP A N 1
ATOM 597 C CA . TRP A 1 75 ? 2.800 -12.722 3.697 1.00 97.56 75 TRP A CA 1
ATOM 598 C C . TRP A 1 75 ? 3.227 -11.278 3.933 1.00 97.56 75 TRP A C 1
ATOM 600 O O . TRP A 1 75 ? 3.332 -10.524 2.969 1.00 97.56 75 TRP A O 1
ATOM 610 N N . THR A 1 76 ? 3.531 -10.927 5.183 1.00 95.81 76 THR A N 1
ATOM 611 C CA . THR A 1 76 ? 3.989 -9.591 5.576 1.00 95.81 76 THR A CA 1
ATOM 612 C C . THR A 1 76 ? 5.505 -9.384 5.421 1.00 95.81 76 THR A C 1
ATOM 614 O O . THR A 1 76 ? 5.964 -8.245 5.308 1.00 95.81 76 THR A O 1
ATOM 617 N N . ASP A 1 77 ? 6.304 -10.458 5.322 1.00 95.00 77 ASP A N 1
ATOM 618 C CA . ASP A 1 77 ? 7.758 -10.395 5.087 1.00 95.00 77 ASP A CA 1
ATOM 619 C C . ASP A 1 77 ? 8.113 -10.001 3.637 1.00 95.00 77 ASP A C 1
ATOM 621 O O . ASP A 1 77 ? 8.463 -10.824 2.784 1.00 95.00 77 ASP A O 1
ATOM 625 N N . SER A 1 78 ? 8.059 -8.696 3.364 1.00 91.38 78 SER A N 1
ATOM 626 C CA . SER A 1 78 ? 8.472 -8.109 2.080 1.00 91.38 78 SER A CA 1
ATOM 627 C C . SER A 1 78 ? 9.955 -8.329 1.750 1.00 91.38 78 SER A C 1
ATOM 629 O O . SER A 1 78 ? 10.313 -8.432 0.576 1.00 91.38 78 SER A O 1
ATOM 631 N N . MET A 1 79 ? 10.826 -8.431 2.761 1.00 92.44 79 MET A N 1
ATOM 632 C CA . MET A 1 79 ? 12.280 -8.531 2.575 1.00 92.44 79 MET A CA 1
ATOM 633 C C . MET A 1 79 ? 12.708 -9.891 2.026 1.00 92.44 79 MET A C 1
ATOM 635 O O . MET A 1 79 ? 13.783 -10.011 1.437 1.00 92.44 79 MET A O 1
ATOM 639 N N . ARG A 1 80 ? 11.873 -10.917 2.209 1.00 92.25 80 ARG A N 1
ATOM 640 C CA . ARG A 1 80 ? 12.089 -12.274 1.694 1.00 92.25 80 ARG A CA 1
ATOM 641 C C . ARG A 1 80 ? 11.089 -12.646 0.607 1.00 92.25 80 ARG A C 1
ATOM 643 O O . ARG A 1 80 ? 10.780 -13.825 0.421 1.00 92.25 80 ARG A O 1
ATOM 650 N N . PHE A 1 81 ? 10.607 -11.652 -0.140 1.00 91.00 81 PHE A N 1
ATOM 651 C CA . PHE A 1 81 ? 9.753 -11.877 -1.300 1.00 91.00 81 PHE A CA 1
ATOM 652 C C . PHE A 1 81 ? 10.299 -13.011 -2.189 1.00 91.00 81 PHE A C 1
ATOM 654 O O . PHE A 1 81 ? 11.470 -13.031 -2.568 1.00 91.00 81 PHE A O 1
ATOM 661 N N . GLY A 1 82 ? 9.431 -13.974 -2.506 1.00 90.88 82 GLY A N 1
ATOM 662 C CA . GLY A 1 82 ? 9.755 -15.102 -3.380 1.00 90.88 82 GLY A CA 1
ATOM 663 C C . GLY A 1 82 ? 10.645 -16.187 -2.762 1.00 90.88 82 GLY A C 1
ATOM 664 O O . GLY A 1 82 ? 10.944 -17.162 -3.446 1.00 90.88 82 GLY A O 1
ATOM 665 N N . ALA A 1 83 ? 11.027 -16.090 -1.481 1.00 94.31 83 ALA A N 1
ATOM 666 C CA . ALA A 1 83 ? 11.837 -17.120 -0.819 1.00 94.31 83 ALA A CA 1
ATOM 667 C C . ALA A 1 83 ? 11.111 -18.476 -0.693 1.00 94.31 83 ALA A C 1
ATOM 669 O O . ALA A 1 83 ? 11.750 -19.518 -0.555 1.00 94.31 83 ALA A O 1
ATOM 670 N N . SER A 1 84 ? 9.776 -18.479 -0.740 1.00 95.44 84 SER A N 1
ATOM 671 C CA . SER A 1 84 ? 8.957 -19.687 -0.874 1.00 95.44 84 SER A CA 1
ATOM 672 C C . SER A 1 84 ? 7.571 -19.361 -1.436 1.00 95.44 84 SER A C 1
ATOM 674 O O . SER A 1 84 ? 7.127 -18.210 -1.372 1.00 95.44 84 SER A O 1
ATOM 676 N N . GLY A 1 85 ? 6.845 -20.387 -1.896 1.00 94.31 85 GLY A N 1
ATOM 677 C CA . GLY A 1 85 ? 5.438 -20.260 -2.306 1.00 94.31 85 GLY A CA 1
ATOM 678 C C . GLY A 1 85 ? 4.485 -19.866 -1.167 1.00 94.31 85 GLY A C 1
ATOM 679 O O . GLY A 1 85 ? 3.351 -19.464 -1.415 1.00 94.31 85 GLY A O 1
ATOM 680 N N . ASN A 1 86 ? 4.941 -19.917 0.089 1.00 95.38 86 ASN A N 1
ATOM 681 C CA . ASN A 1 86 ? 4.148 -19.492 1.241 1.00 95.38 86 ASN A CA 1
ATOM 682 C C . ASN A 1 86 ? 4.210 -17.978 1.486 1.00 95.38 86 ASN A C 1
ATOM 684 O O . ASN A 1 86 ? 3.343 -17.474 2.187 1.00 95.38 86 ASN A O 1
ATOM 688 N N . HIS A 1 87 ? 5.165 -17.243 0.904 1.00 97.62 87 HIS A N 1
ATOM 689 C CA . HIS A 1 87 ? 5.160 -15.772 0.956 1.00 97.62 87 HIS A CA 1
ATOM 690 C C . HIS A 1 87 ? 4.041 -15.204 0.068 1.00 97.62 87 HIS A C 1
ATOM 692 O O . HIS A 1 87 ? 3.427 -15.941 -0.710 1.00 97.62 87 HIS A O 1
ATOM 698 N N . PHE A 1 88 ? 3.755 -13.903 0.166 1.00 97.88 88 PHE A N 1
ATOM 699 C CA . PHE A 1 88 ? 2.675 -13.263 -0.596 1.00 97.88 88 PHE A CA 1
ATOM 700 C C . PHE A 1 88 ? 3.035 -13.089 -2.080 1.00 97.88 88 PHE A C 1
ATOM 702 O O . PHE A 1 88 ? 3.396 -12.014 -2.555 1.00 97.88 88 PHE A O 1
ATOM 709 N N . ASN A 1 89 ? 2.999 -14.203 -2.808 1.00 97.50 89 ASN A N 1
ATOM 710 C CA . ASN A 1 89 ? 3.328 -14.307 -4.218 1.00 97.50 89 ASN A CA 1
ATOM 711 C C . ASN A 1 89 ? 2.513 -15.403 -4.916 1.00 97.50 89 ASN A C 1
ATOM 713 O O . ASN A 1 89 ? 1.918 -16.273 -4.275 1.00 97.50 89 ASN A O 1
ATOM 717 N N . THR A 1 90 ? 2.504 -15.338 -6.243 1.00 97.44 90 THR A N 1
ATOM 718 C CA . THR A 1 90 ? 1.917 -16.319 -7.154 1.00 97.44 90 THR A CA 1
ATOM 719 C C . THR A 1 90 ? 2.661 -16.276 -8.490 1.00 97.44 90 THR A C 1
ATOM 721 O O . THR A 1 90 ? 3.220 -15.244 -8.869 1.00 97.44 90 THR A O 1
ATOM 724 N N . ILE A 1 91 ? 2.695 -17.396 -9.208 1.00 97.44 91 ILE A N 1
ATOM 725 C CA . ILE A 1 91 ? 3.248 -17.452 -10.563 1.00 97.44 91 ILE A CA 1
ATOM 726 C C . ILE A 1 91 ? 2.122 -17.143 -11.551 1.00 97.44 91 ILE A C 1
ATOM 728 O O . ILE A 1 91 ? 1.025 -17.702 -11.464 1.00 97.44 91 ILE A O 1
ATOM 732 N N . HIS A 1 92 ? 2.393 -16.232 -12.484 1.00 97.69 92 HIS A N 1
ATOM 733 C CA . HIS A 1 92 ? 1.548 -15.996 -13.651 1.00 97.69 92 HIS A CA 1
ATOM 734 C C . HIS A 1 92 ? 2.123 -16.765 -14.843 1.00 97.69 92 HIS A C 1
ATOM 736 O O . HIS A 1 92 ? 3.082 -16.304 -15.476 1.00 97.69 92 HIS A O 1
ATOM 742 N N . GLU A 1 93 ? 1.563 -17.951 -15.091 1.00 97.06 93 GLU A N 1
ATOM 743 C CA . GLU A 1 93 ? 2.073 -18.975 -16.013 1.00 97.06 93 GLU A CA 1
ATOM 744 C C . GLU A 1 93 ? 2.326 -18.430 -17.425 1.00 97.06 93 GLU A C 1
ATOM 746 O O . GLU A 1 93 ? 3.395 -18.635 -17.997 1.00 97.06 93 GLU A O 1
ATOM 751 N N . GLU A 1 94 ? 1.395 -17.638 -17.953 1.00 97.19 94 GLU A N 1
ATOM 752 C CA . GLU A 1 94 ? 1.421 -17.060 -19.299 1.00 97.19 94 GLU A CA 1
ATOM 753 C C . GLU A 1 94 ? 2.641 -16.158 -19.520 1.00 97.19 94 GLU A C 1
ATOM 755 O O . GLU A 1 94 ? 3.212 -16.101 -20.610 1.00 97.19 94 GLU A O 1
ATOM 760 N N . SER A 1 95 ? 3.055 -15.446 -18.472 1.00 97.12 95 SER A N 1
ATOM 761 C CA . SER A 1 95 ? 4.221 -14.556 -18.505 1.00 97.12 95 SER A CA 1
ATOM 762 C C . SER A 1 95 ? 5.495 -15.205 -17.952 1.00 97.12 95 SER A C 1
ATOM 764 O O . SER A 1 95 ? 6.596 -14.680 -18.158 1.00 97.12 95 SER A O 1
ATOM 766 N N . ASN A 1 96 ? 5.356 -16.335 -17.250 1.00 97.06 96 ASN A N 1
ATOM 767 C CA . ASN A 1 96 ? 6.384 -16.949 -16.415 1.00 97.06 96 ASN A CA 1
ATOM 768 C C . ASN A 1 96 ? 7.069 -15.919 -15.488 1.00 97.06 96 ASN A C 1
ATOM 770 O O . ASN A 1 96 ? 8.297 -15.790 -15.460 1.00 97.06 96 ASN A O 1
ATOM 774 N N . ILE A 1 97 ? 6.254 -15.115 -14.797 1.00 96.75 97 ILE A N 1
ATOM 775 C CA . ILE A 1 97 ? 6.693 -14.131 -13.799 1.00 96.75 97 ILE A CA 1
ATOM 776 C C . ILE A 1 97 ? 6.196 -14.588 -12.428 1.00 96.75 97 ILE A C 1
ATOM 778 O O . ILE A 1 97 ? 5.000 -14.811 -12.238 1.00 96.75 97 ILE A O 1
ATOM 782 N N . LEU A 1 98 ? 7.115 -14.677 -11.463 1.00 97.19 98 LEU A N 1
ATOM 783 C CA . LEU A 1 98 ? 6.769 -14.742 -10.047 1.00 97.19 98 LEU A CA 1
ATOM 784 C C . LEU A 1 98 ? 6.378 -13.337 -9.586 1.00 97.19 98 LEU A C 1
ATOM 786 O O . LEU A 1 98 ? 7.214 -12.432 -9.559 1.00 97.19 98 LEU A O 1
ATOM 790 N N . PHE A 1 99 ? 5.107 -13.151 -9.249 1.00 97.44 99 PHE A N 1
ATOM 791 C CA . PHE A 1 99 ? 4.541 -11.853 -8.916 1.00 97.44 99 PHE A CA 1
ATOM 792 C C . PHE A 1 99 ? 4.071 -11.809 -7.463 1.00 97.44 99 PHE A C 1
ATOM 794 O O . PHE A 1 99 ? 3.451 -12.751 -6.975 1.00 97.44 99 PHE A O 1
ATOM 801 N N . GLY A 1 100 ? 4.368 -10.716 -6.760 1.00 96.25 100 GLY A N 1
ATOM 802 C CA . GLY A 1 100 ? 3.910 -10.506 -5.393 1.00 96.25 100 GLY A CA 1
ATOM 803 C C . GLY A 1 100 ? 4.602 -9.348 -4.681 1.00 96.25 100 GLY A C 1
ATOM 804 O O . GLY A 1 100 ? 5.166 -8.464 -5.330 1.00 96.25 100 GLY A O 1
ATOM 805 N N . GLY A 1 101 ? 4.541 -9.359 -3.352 1.00 94.81 101 GLY A N 1
ATOM 806 C CA . GLY A 1 101 ? 5.080 -8.307 -2.492 1.00 94.81 101 GLY A CA 1
ATOM 807 C C . GLY A 1 101 ? 5.004 -8.684 -1.014 1.00 94.81 101 GLY A C 1
ATOM 808 O O . GLY A 1 101 ? 5.015 -9.867 -0.684 1.00 94.81 101 GLY A O 1
ATOM 809 N N . GLY A 1 102 ? 4.935 -7.677 -0.142 1.00 95.44 102 GLY A N 1
ATOM 810 C CA . GLY A 1 102 ? 4.620 -7.852 1.276 1.00 95.44 102 GLY A CA 1
ATOM 811 C C . GLY A 1 102 ? 3.293 -7.185 1.602 1.00 95.44 102 GLY A C 1
ATOM 812 O O . GLY A 1 102 ? 3.120 -5.992 1.350 1.00 95.44 102 GLY A O 1
ATOM 813 N N . LEU A 1 103 ? 2.360 -7.975 2.109 1.00 96.31 103 LEU A N 1
ATOM 814 C CA . LEU A 1 103 ? 1.060 -7.525 2.581 1.00 96.31 103 LEU A CA 1
ATOM 815 C C . LEU A 1 103 ? 1.222 -6.756 3.902 1.00 96.31 103 LEU A C 1
ATOM 817 O O . LEU A 1 103 ? 2.068 -7.123 4.713 1.00 96.31 103 LEU A O 1
ATOM 821 N N . ASP A 1 104 ? 0.411 -5.730 4.146 1.00 97.31 104 ASP A N 1
ATOM 822 C CA . ASP A 1 104 ? 0.343 -5.133 5.483 1.00 97.31 104 ASP A CA 1
ATOM 823 C C . ASP A 1 104 ? -0.556 -5.965 6.395 1.00 97.31 104 ASP A C 1
ATOM 825 O O . ASP A 1 104 ? -0.100 -6.419 7.443 1.00 97.31 104 ASP A O 1
ATOM 829 N N . ASP A 1 105 ? -1.801 -6.206 5.973 1.00 98.06 105 ASP A N 1
ATOM 830 C CA . ASP A 1 105 ? -2.719 -7.119 6.651 1.00 98.06 105 ASP A CA 1
ATOM 831 C C . ASP A 1 105 ? -3.846 -7.597 5.714 1.00 98.06 105 ASP A C 1
ATOM 833 O O . ASP A 1 105 ? -4.040 -7.110 4.597 1.00 98.06 105 ASP A O 1
ATOM 837 N N . CYS A 1 106 ? -4.633 -8.556 6.180 1.00 97.88 106 CYS A N 1
ATOM 838 C CA . CYS A 1 106 ? -5.919 -8.898 5.593 1.00 97.88 106 CYS A CA 1
ATOM 839 C C . CYS A 1 106 ? -6.921 -9.176 6.703 1.00 97.88 106 CYS A C 1
ATOM 841 O O . CYS A 1 106 ? -6.607 -9.829 7.698 1.00 97.88 106 CYS A O 1
ATOM 843 N N . TYR A 1 107 ? -8.142 -8.691 6.524 1.00 98.50 107 TYR A N 1
ATOM 844 C CA . TYR A 1 107 ? -9.237 -8.910 7.455 1.00 98.50 107 TYR A CA 1
ATOM 845 C C . TYR A 1 107 ? -10.240 -9.896 6.862 1.00 98.50 107 TYR A C 1
ATOM 847 O O . TYR A 1 107 ? -10.331 -10.063 5.651 1.00 98.50 107 TYR A O 1
ATOM 855 N N . GLU A 1 108 ? -11.007 -10.546 7.721 1.00 98.38 108 GLU A N 1
ATOM 856 C CA . GLU A 1 108 ? -12.094 -11.444 7.375 1.00 98.38 108 GLU A CA 1
ATOM 857 C C . GLU A 1 108 ? -13.406 -10.871 7.901 1.00 98.38 108 GLU A C 1
ATOM 859 O O . GLU A 1 108 ? -13.537 -10.511 9.074 1.00 98.38 108 GLU A O 1
ATOM 864 N N . ASN A 1 109 ? -14.407 -10.829 7.034 1.00 98.44 109 ASN A N 1
ATOM 865 C CA . ASN A 1 109 ? -15.787 -10.701 7.449 1.00 98.44 109 ASN A CA 1
ATOM 866 C C . ASN A 1 109 ? -16.231 -12.027 8.074 1.00 98.44 109 ASN A C 1
ATOM 868 O O . ASN A 1 109 ? -16.427 -13.007 7.362 1.00 98.44 109 ASN A O 1
ATOM 872 N N . ARG A 1 110 ? -16.417 -12.080 9.396 1.00 96.75 110 ARG A N 1
ATOM 873 C CA . ARG A 1 110 ? -16.786 -13.329 10.088 1.00 96.75 110 ARG A CA 1
ATOM 874 C C . ARG A 1 110 ? -18.218 -13.790 9.821 1.00 96.75 110 ARG A C 1
ATOM 876 O O . ARG A 1 110 ? -18.531 -14.949 10.077 1.00 96.75 110 ARG A O 1
ATOM 883 N N . GLU A 1 111 ? -19.083 -12.921 9.304 1.00 97.00 111 GLU A N 1
ATOM 884 C CA . GLU A 1 111 ? -20.447 -13.296 8.920 1.00 97.00 111 GLU A CA 1
ATOM 885 C C . GLU A 1 111 ? -20.477 -14.019 7.567 1.00 97.00 111 GLU A C 1
ATOM 887 O O . GLU A 1 111 ? -21.320 -14.890 7.354 1.00 97.00 111 GLU A O 1
ATOM 892 N N . THR A 1 112 ? -19.557 -13.685 6.655 1.00 97.62 112 THR A N 1
ATOM 893 C CA . THR A 1 112 ? -19.549 -14.208 5.275 1.00 97.62 112 THR A CA 1
ATOM 894 C C . THR A 1 112 ? -18.339 -15.084 4.939 1.00 97.62 112 THR A C 1
ATOM 896 O O . THR A 1 112 ? -18.379 -15.828 3.960 1.00 97.62 112 THR A O 1
ATOM 899 N N . GLY A 1 113 ? -17.266 -15.001 5.726 1.00 97.19 113 GLY A N 1
ATOM 900 C CA . GLY A 1 113 ? -15.954 -15.587 5.444 1.00 97.19 113 GLY A CA 1
ATOM 901 C C . GLY A 1 113 ? -15.166 -14.877 4.335 1.00 97.19 113 GLY A C 1
ATOM 902 O O . GLY A 1 113 ? -14.157 -15.418 3.879 1.00 97.19 113 GLY A O 1
ATOM 903 N N . GLU A 1 114 ? -15.634 -13.718 3.854 1.00 98.31 114 GLU A N 1
ATOM 904 C CA . GLU A 1 114 ? -14.976 -12.945 2.795 1.00 98.31 114 GLU A CA 1
ATOM 905 C C . GLU A 1 114 ? -13.737 -12.212 3.327 1.00 98.31 114 GLU A C 1
ATOM 907 O O . GLU A 1 114 ? -13.773 -11.605 4.397 1.00 98.31 114 GLU A O 1
ATOM 912 N N . LEU A 1 115 ? -12.640 -12.256 2.569 1.00 98.69 115 LEU A N 1
ATOM 913 C CA . LEU A 1 115 ? -11.395 -11.572 2.901 1.00 98.69 115 LEU A CA 1
ATOM 914 C C . LEU A 1 115 ? -11.346 -10.171 2.289 1.00 98.69 115 LEU A C 1
ATOM 916 O O . LEU A 1 115 ? -11.664 -9.984 1.117 1.00 98.69 115 LEU A O 1
ATOM 920 N N . HIS A 1 116 ? -10.858 -9.210 3.062 1.00 98.75 116 HIS A N 1
ATOM 921 C CA . HIS A 1 116 ? -10.606 -7.833 2.660 1.00 98.75 116 HIS A CA 1
ATOM 922 C C . HIS A 1 116 ? -9.116 -7.535 2.818 1.00 98.75 116 HIS A C 1
ATOM 924 O O . HIS A 1 116 ? -8.546 -7.738 3.890 1.00 98.75 116 HIS A O 1
ATOM 930 N N . ILE A 1 117 ? -8.471 -7.048 1.760 1.00 98.69 117 ILE A N 1
ATOM 931 C CA . ILE A 1 117 ? -7.074 -6.609 1.844 1.00 98.69 117 ILE A CA 1
ATOM 932 C C . ILE A 1 117 ? -7.005 -5.288 2.602 1.00 98.69 117 ILE A C 1
ATOM 934 O O . ILE A 1 117 ? -7.837 -4.402 2.384 1.00 98.69 117 ILE A O 1
ATOM 938 N N . VAL A 1 118 ? -6.014 -5.168 3.482 1.00 98.69 118 VAL A N 1
ATOM 939 C CA . VAL A 1 118 ? -5.795 -3.979 4.298 1.00 98.69 118 VAL A CA 1
ATOM 940 C C . VAL A 1 118 ? -4.387 -3.463 4.095 1.00 98.69 118 VAL A C 1
ATOM 942 O O . VAL A 1 118 ? -3.423 -4.225 4.015 1.00 98.69 118 VAL A O 1
ATOM 945 N N . ASP A 1 119 ? -4.289 -2.148 3.997 1.00 98.31 119 ASP A N 1
ATOM 946 C CA . ASP A 1 119 ? -3.041 -1.450 3.759 1.00 98.31 119 ASP A CA 1
ATOM 947 C C . ASP A 1 119 ? -2.950 -0.249 4.712 1.00 98.31 119 ASP A C 1
ATOM 949 O O . ASP A 1 119 ? -3.875 0.572 4.799 1.00 98.31 119 ASP A O 1
ATOM 953 N N . TYR A 1 120 ? -1.872 -0.191 5.497 1.00 98.25 120 TYR A N 1
ATOM 954 C CA . TYR A 1 120 ? -1.680 0.843 6.509 1.00 98.25 120 TYR A CA 1
ATOM 955 C C . TYR A 1 120 ? -0.918 2.003 5.884 1.00 98.25 120 TYR A C 1
ATOM 957 O O . TYR A 1 120 ? 0.181 1.853 5.346 1.00 98.25 120 TYR A O 1
ATOM 965 N N . LYS A 1 121 ? -1.489 3.204 5.956 1.00 97.50 121 LYS A N 1
ATOM 966 C CA . LYS A 1 121 ? -0.885 4.391 5.348 1.00 97.50 121 LYS A CA 1
ATOM 967 C C . LYS A 1 121 ? -0.854 5.548 6.326 1.00 97.50 121 LYS A C 1
ATOM 969 O O . LYS A 1 121 ? -1.704 5.697 7.199 1.00 97.50 121 LYS A O 1
ATOM 974 N N . SER A 1 122 ? 0.145 6.402 6.161 1.00 97.06 122 SER A N 1
ATOM 975 C CA . SER A 1 122 ? 0.288 7.599 6.974 1.00 97.06 122 SER A CA 1
ATOM 976 C C . SER A 1 122 ? 0.701 8.801 6.146 1.00 97.06 122 SER A C 1
ATOM 978 O O . SER A 1 122 ? 1.338 8.677 5.099 1.00 97.06 122 SER A O 1
ATOM 980 N N . THR A 1 123 ? 0.292 9.982 6.591 1.00 95.62 123 THR A N 1
ATOM 981 C CA . THR A 1 123 ? 0.599 11.260 5.943 1.00 95.62 123 THR A CA 1
ATOM 982 C C . THR A 1 123 ? 0.609 12.385 6.974 1.00 95.62 123 THR A C 1
ATOM 984 O O . THR A 1 123 ? 0.265 12.176 8.132 1.00 95.62 123 THR A O 1
ATOM 987 N N . ALA A 1 124 ? 1.006 13.577 6.542 1.00 95.94 124 ALA A N 1
ATOM 988 C CA . ALA A 1 124 ? 0.629 14.835 7.173 1.00 95.94 124 ALA A CA 1
ATOM 989 C C . ALA A 1 124 ? 0.133 15.767 6.062 1.00 95.94 124 ALA A C 1
ATOM 991 O O . ALA A 1 124 ? 0.857 16.024 5.095 1.00 95.94 124 ALA A O 1
ATOM 992 N N . GLN A 1 125 ? -1.113 16.226 6.136 1.00 94.75 125 GLN A N 1
ATOM 993 C CA . GLN A 1 125 ? -1.684 17.096 5.106 1.00 94.75 125 GLN A CA 1
ATOM 994 C C . GLN A 1 125 ? -1.175 18.539 5.223 1.00 94.75 125 GLN A C 1
ATOM 996 O O . GLN A 1 125 ? -1.776 19.363 5.895 1.00 94.75 125 GLN A O 1
ATOM 1001 N N . LEU A 1 126 ? -0.088 18.871 4.521 1.00 93.25 126 LEU A N 1
ATOM 1002 C CA . LEU A 1 126 ? 0.566 20.195 4.576 1.00 93.25 126 LEU A CA 1
ATOM 1003 C C . LEU A 1 126 ? -0.175 21.328 3.831 1.00 93.25 126 LEU A C 1
ATOM 1005 O O . LEU A 1 126 ? 0.396 22.396 3.608 1.00 93.25 126 LEU A O 1
ATOM 1009 N N . ALA A 1 127 ? -1.414 21.099 3.389 1.00 91.31 127 ALA A N 1
ATOM 1010 C CA . ALA A 1 127 ? -2.241 22.149 2.797 1.00 91.31 127 ALA A CA 1
ATOM 1011 C C . ALA A 1 127 ? -2.659 23.172 3.870 1.00 91.31 127 ALA A C 1
ATOM 1013 O O . ALA A 1 127 ? -2.566 22.891 5.064 1.00 91.31 127 ALA A O 1
ATOM 1014 N N . SER A 1 128 ? -3.128 24.356 3.462 1.00 92.25 128 SER A N 1
ATOM 1015 C CA . SER A 1 128 ? -3.760 25.287 4.406 1.00 92.25 128 SER A CA 1
ATOM 1016 C C . SER A 1 128 ? -5.006 24.662 5.039 1.00 92.25 128 SER A C 1
ATOM 1018 O O . SER A 1 128 ? -5.598 23.749 4.462 1.00 92.25 128 SER A O 1
ATOM 1020 N N . GLU A 1 129 ? -5.390 25.142 6.222 1.00 91.69 129 GLU A N 1
ATOM 1021 C CA . GLU A 1 129 ? -6.476 24.568 7.027 1.00 91.69 129 GLU A CA 1
ATOM 1022 C C . GLU A 1 129 ? -7.788 24.449 6.231 1.00 91.69 129 GLU A C 1
ATOM 1024 O O . GLU A 1 129 ? -8.439 23.407 6.255 1.00 91.69 129 GLU A O 1
ATOM 1029 N N . GLU A 1 130 ? -8.128 25.458 5.423 1.00 92.31 130 GLU A N 1
ATOM 1030 C CA . GLU A 1 130 ? -9.320 25.454 4.569 1.00 92.31 130 GLU A CA 1
ATOM 1031 C C . GLU A 1 130 ? -9.265 24.469 3.384 1.00 92.31 130 GLU A C 1
ATOM 1033 O O . GLU A 1 130 ? -10.284 24.224 2.740 1.00 92.31 130 GLU A O 1
ATOM 1038 N N . ASN A 1 131 ? -8.088 23.911 3.088 1.00 91.94 131 ASN A N 1
ATOM 1039 C CA . ASN A 1 131 ? -7.837 22.982 1.983 1.00 91.94 131 ASN A CA 1
ATOM 1040 C C . ASN A 1 131 ? -7.478 21.561 2.452 1.00 91.94 131 ASN A C 1
ATOM 1042 O O . ASN A 1 131 ? -7.111 20.718 1.625 1.00 91.94 131 ASN A O 1
ATOM 1046 N N . ILE A 1 132 ? -7.570 21.279 3.755 1.00 93.06 132 ILE A N 1
ATOM 1047 C CA . ILE A 1 132 ? -7.409 19.925 4.289 1.00 93.06 132 ILE A CA 1
ATOM 1048 C C . ILE A 1 132 ? -8.510 19.029 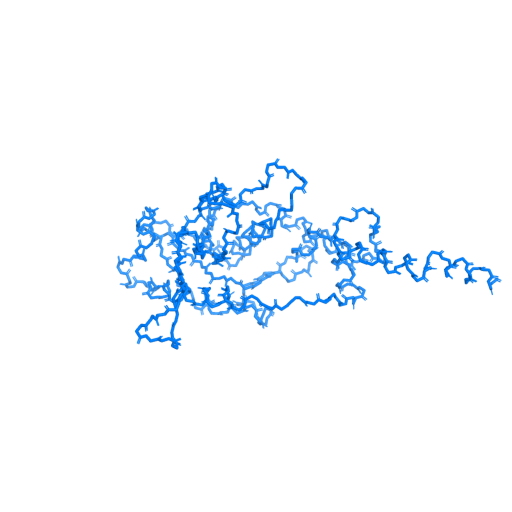3.725 1.00 93.06 132 ILE A C 1
ATOM 1050 O O . ILE A 1 132 ? -9.693 19.370 3.744 1.00 93.06 132 ILE A O 1
ATOM 1054 N N . LYS A 1 133 ? -8.115 17.871 3.194 1.00 93.38 133 LYS A N 1
ATOM 1055 C CA . LYS A 1 133 ? -9.053 16.889 2.658 1.00 93.38 133 LYS A CA 1
ATOM 1056 C C . LYS A 1 133 ? -9.525 15.981 3.784 1.00 93.38 133 LYS A C 1
ATOM 1058 O O . LYS A 1 133 ? -8.730 15.522 4.604 1.00 93.38 133 LYS A O 1
ATOM 1063 N N . THR A 1 134 ? -10.814 15.676 3.781 1.00 94.19 134 THR A N 1
ATOM 1064 C CA . THR A 1 134 ? -11.381 14.637 4.639 1.00 94.19 134 THR A CA 1
ATOM 1065 C C . THR A 1 134 ? -10.761 13.284 4.295 1.00 94.19 134 THR A C 1
ATOM 1067 O O . THR A 1 134 ? -10.537 12.982 3.122 1.00 94.19 134 THR A O 1
ATOM 1070 N N . LEU A 1 135 ? -10.472 12.472 5.315 1.00 95.19 135 LEU A N 1
ATOM 1071 C CA . LEU A 1 135 ? -9.984 11.102 5.153 1.00 95.19 135 LEU A CA 1
ATOM 1072 C C . LEU A 1 135 ? -11.153 10.146 4.875 1.00 95.19 135 LEU A C 1
ATOM 1074 O O . LEU A 1 135 ? -11.529 9.335 5.714 1.00 95.19 135 LEU A O 1
ATOM 1078 N N . ASP A 1 136 ? -11.744 10.280 3.694 1.00 95.50 136 ASP A N 1
ATOM 1079 C CA . ASP A 1 136 ? -12.783 9.395 3.166 1.00 95.50 136 ASP A CA 1
ATOM 1080 C C . ASP A 1 136 ? -12.393 8.884 1.767 1.00 95.50 136 ASP A C 1
ATOM 1082 O O . ASP A 1 136 ? -11.266 9.080 1.309 1.00 95.50 136 ASP A O 1
ATOM 1086 N N . GLU A 1 137 ? -13.306 8.216 1.059 1.00 95.88 137 GLU A N 1
ATOM 1087 C CA . GLU A 1 137 ? -13.052 7.678 -0.287 1.00 95.88 137 GLU A CA 1
ATOM 1088 C C . GLU A 1 137 ? -12.522 8.743 -1.263 1.00 95.88 137 GLU A C 1
ATOM 1090 O O . GLU A 1 137 ? -11.672 8.455 -2.112 1.00 95.88 137 GLU A O 1
ATOM 1095 N N . SER A 1 138 ? -12.958 10.002 -1.114 1.00 94.88 138 SER A N 1
ATOM 1096 C CA . SER A 1 138 ? -12.510 11.113 -1.957 1.00 94.88 138 SER A CA 1
ATOM 1097 C C . SER A 1 138 ? -11.024 11.427 -1.781 1.00 94.88 138 SER A C 1
ATOM 1099 O O . SER A 1 138 ? -10.387 11.939 -2.707 1.00 94.88 138 SER A O 1
ATOM 1101 N N . PHE A 1 139 ? -10.443 11.065 -0.632 1.00 95.06 139 PHE A N 1
ATOM 1102 C CA . PHE A 1 139 ? -9.023 11.233 -0.350 1.00 95.06 139 PHE A CA 1
ATOM 1103 C C . PHE A 1 139 ? -8.140 10.421 -1.297 1.00 95.06 139 PHE A C 1
ATOM 1105 O O . PHE A 1 139 ? -7.026 10.852 -1.618 1.00 95.06 139 PHE A O 1
ATOM 1112 N N . LEU A 1 140 ? -8.633 9.260 -1.737 1.00 95.56 140 LEU A N 1
ATOM 1113 C CA . LEU A 1 140 ? -7.922 8.310 -2.589 1.00 95.56 140 LEU A CA 1
ATOM 1114 C C . LEU A 1 140 ? -8.147 8.559 -4.081 1.00 95.56 140 LEU A C 1
ATOM 1116 O O . LEU A 1 140 ? -7.393 8.021 -4.894 1.00 95.56 140 LEU A O 1
ATOM 1120 N N . LEU A 1 141 ? -9.152 9.358 -4.452 1.00 93.94 141 LEU A N 1
ATOM 1121 C CA . LEU A 1 141 ? -9.496 9.602 -5.851 1.00 93.94 141 LEU A CA 1
ATOM 1122 C C . LEU A 1 141 ? -8.360 10.302 -6.617 1.00 93.94 141 LEU A C 1
ATOM 1124 O O . LEU A 1 141 ? -7.602 11.086 -6.033 1.00 93.94 141 LEU A O 1
ATOM 1128 N N . PRO A 1 142 ? -8.261 10.063 -7.940 1.00 93.25 142 PRO A N 1
ATOM 1129 C CA . PRO A 1 142 ? -7.371 10.827 -8.802 1.00 93.25 142 PRO A CA 1
ATOM 1130 C C . PRO A 1 142 ? -7.607 12.340 -8.669 1.00 93.25 142 PRO A C 1
ATOM 1132 O O . PRO A 1 142 ? -8.740 12.776 -8.421 1.00 93.25 142 PRO A O 1
ATOM 1135 N N . PRO A 1 143 ? -6.569 13.169 -8.864 1.00 89.69 143 PRO A N 1
ATOM 1136 C CA . PRO A 1 143 ? -6.731 14.612 -8.844 1.00 89.69 143 PRO A CA 1
ATOM 1137 C C . PRO A 1 143 ? -7.700 15.062 -9.943 1.00 89.69 143 PRO A C 1
ATOM 1139 O O . PRO A 1 143 ? -7.694 14.551 -11.062 1.00 89.69 143 PRO A O 1
ATOM 1142 N N . LYS A 1 144 ? -8.524 16.071 -9.634 1.00 88.25 144 LYS A N 1
ATOM 1143 C CA . LYS A 1 144 ? -9.473 16.648 -10.605 1.00 88.25 144 LYS A CA 1
ATOM 1144 C C . LYS A 1 144 ? -8.750 17.299 -11.784 1.00 88.25 144 LYS A C 1
ATOM 1146 O O . LYS A 1 144 ? -9.246 17.285 -12.907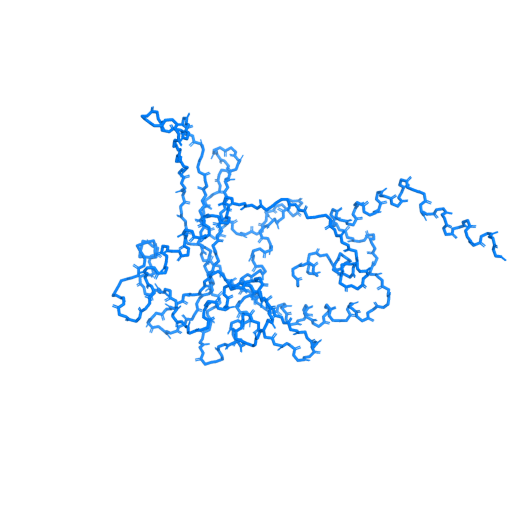 1.00 88.25 144 LYS A O 1
ATOM 1151 N N . ASN A 1 145 ? -7.591 17.892 -11.518 1.00 87.19 145 ASN A N 1
ATOM 1152 C CA . ASN A 1 145 ? -6.721 18.453 -12.533 1.00 87.19 145 ASN A CA 1
ATOM 1153 C C . ASN A 1 145 ? -5.681 17.403 -12.931 1.00 87.19 145 ASN A C 1
ATOM 1155 O O . ASN A 1 145 ? -4.780 17.100 -12.161 1.00 87.19 145 ASN A O 1
ATOM 1159 N N . LEU A 1 146 ? -5.770 16.897 -14.160 1.00 83.00 146 LEU A N 1
ATOM 1160 C CA . LEU A 1 146 ? -4.865 15.864 -14.682 1.00 83.00 146 LEU A CA 1
ATOM 1161 C C . LEU A 1 146 ? -3.396 16.311 -14.793 1.00 83.00 146 LEU A C 1
ATOM 1163 O O . LEU A 1 146 ? -2.531 15.495 -15.092 1.00 83.00 146 LEU A O 1
ATOM 1167 N N . ARG A 1 147 ? -3.103 17.603 -14.591 1.00 82.94 147 ARG A N 1
ATOM 1168 C CA . ARG A 1 147 ? -1.728 18.116 -14.503 1.00 82.94 147 ARG A CA 1
ATOM 1169 C C . ARG A 1 147 ? -1.129 17.986 -13.103 1.00 82.94 147 ARG A C 1
ATOM 1171 O O . ARG A 1 147 ? 0.075 18.164 -12.957 1.00 82.94 147 ARG A O 1
ATOM 1178 N N . GLU A 1 148 ? -1.946 17.738 -12.084 1.00 83.75 148 GLU A N 1
ATOM 1179 C CA . GLU A 1 148 ? -1.459 17.506 -10.728 1.00 83.75 148 GLU A CA 1
ATOM 1180 C C . GLU A 1 148 ? -0.907 16.078 -10.609 1.00 83.75 148 GLU A C 1
ATOM 1182 O O . GLU A 1 148 ? -1.539 15.139 -11.100 1.00 83.75 148 GLU A O 1
ATOM 1187 N N . PRO A 1 149 ? 0.247 15.883 -9.948 1.00 84.75 149 PRO A N 1
ATOM 1188 C CA . PRO A 1 149 ? 0.777 14.550 -9.709 1.00 84.75 149 PRO A CA 1
ATOM 1189 C C . PRO A 1 149 ? -0.183 13.696 -8.873 1.00 84.75 149 PRO A C 1
ATOM 1191 O O . PRO A 1 149 ? -0.524 14.036 -7.738 1.00 84.75 149 PRO A O 1
ATOM 1194 N N . ASP A 1 150 ? -0.571 12.541 -9.407 1.00 90.88 150 ASP A N 1
ATOM 1195 C CA . ASP A 1 150 ? -1.370 11.551 -8.686 1.00 90.88 150 ASP A CA 1
ATOM 1196 C C . ASP A 1 150 ? -0.470 10.585 -7.911 1.00 90.88 150 ASP A C 1
ATOM 1198 O O . ASP A 1 150 ? -0.267 9.428 -8.285 1.00 90.88 150 ASP A O 1
ATOM 1202 N N . TYR A 1 151 ? 0.090 11.070 -6.805 1.00 86.50 151 TYR A N 1
ATOM 1203 C CA . TYR A 1 151 ? 0.968 10.263 -5.953 1.00 86.50 151 TYR A CA 1
ATOM 1204 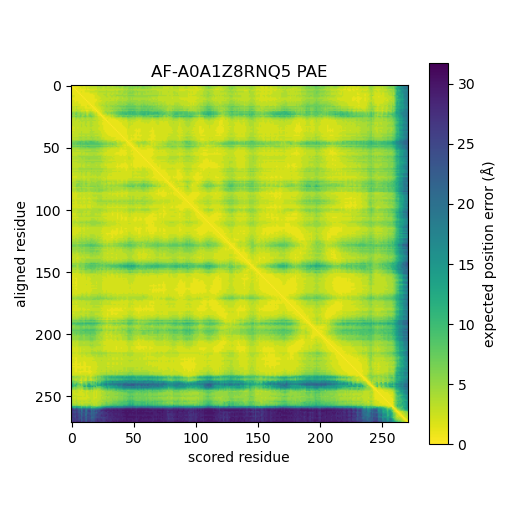C C . TYR A 1 151 ? 0.250 9.059 -5.311 1.00 86.50 151 TYR A C 1
ATOM 1206 O O . TYR A 1 151 ? 0.907 8.107 -4.896 1.00 86.50 151 TYR A O 1
ATOM 1214 N N . LYS A 1 152 ? -1.091 9.067 -5.254 1.00 93.88 152 LYS A N 1
ATOM 1215 C CA . LYS A 1 152 ? -1.901 7.970 -4.697 1.00 93.88 152 LYS A CA 1
ATOM 1216 C C . LYS A 1 152 ? -2.239 6.884 -5.713 1.00 93.88 152 LYS A C 1
ATOM 1218 O O . LYS A 1 152 ? -2.741 5.830 -5.326 1.00 93.88 152 LYS A O 1
ATOM 1223 N N . ALA A 1 153 ? -1.934 7.092 -6.994 1.00 94.94 153 ALA A N 1
ATOM 1224 C CA . ALA A 1 153 ? -2.157 6.083 -8.022 1.00 94.94 153 ALA A CA 1
ATOM 1225 C C . ALA A 1 153 ? -1.418 4.771 -7.726 1.00 94.94 153 ALA A C 1
ATOM 1227 O O . ALA A 1 153 ? -1.965 3.698 -7.971 1.00 94.94 153 ALA A O 1
ATOM 1228 N N . ALA A 1 154 ? -0.221 4.855 -7.140 1.00 94.88 154 ALA A N 1
ATOM 1229 C CA . ALA A 1 154 ? 0.540 3.684 -6.717 1.00 94.88 154 ALA A CA 1
ATOM 1230 C C . ALA A 1 154 ? -0.156 2.911 -5.582 1.00 94.88 154 ALA A C 1
ATOM 1232 O O . ALA A 1 154 ? -0.123 1.687 -5.581 1.00 94.88 154 ALA A O 1
ATOM 1233 N N . TYR A 1 155 ? -0.829 3.596 -4.649 1.00 96.06 155 TYR A N 1
ATOM 1234 C CA . TYR A 1 155 ? -1.561 2.940 -3.555 1.00 96.06 155 TYR A CA 1
ATOM 1235 C C . TYR A 1 155 ? -2.782 2.185 -4.078 1.00 96.06 155 TYR A C 1
ATOM 1237 O O . TYR A 1 155 ? -3.005 1.035 -3.712 1.00 96.06 155 TYR A O 1
ATOM 1245 N N . ARG A 1 156 ? -3.537 2.805 -4.992 1.00 97.25 156 ARG A N 1
ATOM 1246 C CA . ARG A 1 156 ? -4.687 2.160 -5.641 1.00 97.25 156 ARG A CA 1
ATOM 1247 C C . ARG A 1 156 ? -4.262 0.907 -6.408 1.00 97.25 156 ARG A C 1
ATOM 1249 O O . ARG A 1 156 ? -4.776 -0.172 -6.141 1.00 97.25 156 ARG A O 1
ATOM 1256 N N . ARG A 1 157 ? -3.223 1.020 -7.245 1.00 97.44 157 ARG A N 1
ATOM 1257 C CA . ARG A 1 157 ? -2.656 -0.132 -7.963 1.00 97.44 157 ARG A CA 1
ATOM 1258 C C . ARG A 1 157 ? -2.107 -1.202 -7.026 1.00 97.44 157 ARG A C 1
ATOM 1260 O O . ARG A 1 157 ? -2.233 -2.382 -7.330 1.00 97.44 157 ARG A O 1
ATOM 1267 N N . GLN A 1 158 ? -1.484 -0.818 -5.911 1.00 97.31 158 GLN A N 1
ATOM 1268 C CA . GLN A 1 158 ? -1.005 -1.765 -4.902 1.00 97.31 158 GLN A CA 1
ATOM 1269 C C . GLN A 1 158 ? -2.154 -2.613 -4.356 1.00 97.31 158 GLN A C 1
ATOM 1271 O O . GLN A 1 158 ? -2.042 -3.837 -4.352 1.00 97.31 158 GLN A O 1
ATOM 1276 N N . MET A 1 159 ? -3.265 -1.978 -3.982 1.00 98.25 159 MET A N 1
ATOM 1277 C CA . MET A 1 159 ? -4.464 -2.672 -3.514 1.00 98.25 159 MET A CA 1
ATOM 1278 C C . MET A 1 159 ? -5.038 -3.614 -4.585 1.00 98.25 159 MET A C 1
ATOM 1280 O O . MET A 1 159 ? -5.307 -4.776 -4.282 1.00 98.25 159 MET A O 1
ATOM 1284 N N . ASP A 1 160 ? -5.141 -3.159 -5.841 1.00 98.50 160 ASP A N 1
ATOM 1285 C CA . ASP A 1 160 ? -5.588 -3.992 -6.969 1.00 98.50 160 ASP A CA 1
ATOM 1286 C C . ASP A 1 160 ? -4.703 -5.244 -7.125 1.00 98.50 160 ASP A C 1
ATOM 1288 O O . ASP A 1 160 ? -5.185 -6.379 -7.131 1.00 98.50 160 ASP A O 1
ATOM 1292 N N . MET A 1 161 ? -3.380 -5.050 -7.175 1.00 98.44 161 MET A N 1
ATOM 1293 C CA . MET A 1 161 ? -2.404 -6.136 -7.295 1.00 98.44 161 MET A CA 1
ATOM 1294 C C . MET A 1 161 ? -2.487 -7.112 -6.113 1.00 98.44 161 MET A C 1
ATOM 1296 O O . MET A 1 161 ? -2.368 -8.320 -6.310 1.00 98.44 161 MET A O 1
ATOM 1300 N N . TYR A 1 162 ? -2.685 -6.618 -4.889 1.00 98.44 162 TYR A N 1
ATOM 1301 C CA . TYR A 1 162 ? -2.761 -7.460 -3.693 1.00 98.44 162 TYR A CA 1
ATOM 1302 C C . TYR A 1 162 ? -4.024 -8.315 -3.668 1.00 98.44 162 TYR A C 1
ATOM 1304 O O . TYR A 1 162 ? -3.937 -9.501 -3.345 1.00 98.44 162 TYR A O 1
ATOM 1312 N N . GLN A 1 163 ? -5.175 -7.775 -4.071 1.00 98.50 163 GLN A N 1
ATOM 1313 C CA . GLN A 1 163 ? -6.377 -8.596 -4.200 1.00 98.50 163 GLN A CA 1
ATOM 1314 C C . GLN A 1 163 ? -6.212 -9.669 -5.281 1.00 98.50 163 GLN A C 1
ATOM 1316 O O . GLN A 1 163 ? -6.556 -10.826 -5.035 1.00 98.50 163 GLN A O 1
ATOM 1321 N N . TRP A 1 164 ? -5.599 -9.332 -6.422 1.00 98.50 164 TRP A N 1
ATOM 1322 C CA . TRP A 1 164 ? -5.291 -10.305 -7.476 1.00 98.50 164 TRP A CA 1
ATOM 1323 C C . TRP A 1 164 ? -4.424 -11.465 -6.963 1.00 98.50 164 TRP A C 1
ATOM 1325 O O . TRP A 1 164 ? -4.724 -12.637 -7.201 1.00 98.50 164 TRP A O 1
ATOM 1335 N N . ILE A 1 165 ? -3.370 -11.154 -6.196 1.00 98.31 165 ILE A N 1
ATOM 1336 C CA . ILE A 1 165 ? -2.501 -12.164 -5.572 1.00 98.31 165 ILE A CA 1
ATOM 1337 C C . ILE A 1 165 ? -3.301 -13.013 -4.581 1.00 98.31 165 ILE A C 1
ATOM 1339 O O . ILE A 1 165 ? -3.208 -14.240 -4.621 1.00 98.31 165 ILE A O 1
ATOM 1343 N N . MET A 1 166 ? -4.101 -12.388 -3.711 1.00 98.38 166 MET A N 1
ATOM 1344 C CA . MET A 1 166 ? -4.864 -13.099 -2.685 1.00 98.38 166 MET A CA 1
ATOM 1345 C C . MET A 1 166 ? -5.903 -14.048 -3.290 1.00 98.38 166 MET A C 1
ATOM 1347 O O . MET A 1 166 ? -5.998 -15.189 -2.842 1.00 98.38 166 MET A O 1
ATOM 1351 N N . ARG A 1 167 ? -6.613 -13.633 -4.351 1.00 98.25 167 ARG A N 1
ATOM 1352 C CA . ARG A 1 167 ? -7.569 -14.487 -5.087 1.00 98.25 167 ARG A CA 1
ATOM 1353 C C . ARG A 1 167 ? -6.911 -15.772 -5.599 1.00 98.25 167 ARG A C 1
ATOM 1355 O O . ARG A 1 167 ? -7.520 -16.835 -5.569 1.00 98.25 167 ARG A O 1
ATOM 1362 N N . ARG A 1 168 ? -5.650 -15.693 -6.034 1.00 97.50 168 ARG A N 1
ATOM 1363 C CA . ARG A 1 168 ? -4.870 -16.850 -6.511 1.00 97.50 168 ARG A CA 1
ATOM 1364 C C . ARG A 1 168 ? -4.250 -17.659 -5.377 1.00 97.50 168 ARG A C 1
ATOM 1366 O O . ARG A 1 168 ? -4.048 -18.861 -5.519 1.00 97.50 168 ARG A O 1
ATOM 1373 N N . LYS A 1 169 ? -3.911 -17.000 -4.269 1.00 96.19 169 LYS A N 1
ATOM 1374 C CA . LYS A 1 169 ? -3.260 -17.616 -3.111 1.00 96.19 169 LYS A CA 1
ATOM 1375 C C . LYS A 1 169 ? -4.237 -18.388 -2.224 1.00 96.19 169 LYS A C 1
ATOM 1377 O O . LYS A 1 169 ? -3.851 -19.406 -1.659 1.00 96.19 169 LYS A O 1
ATOM 1382 N N . MET A 1 170 ? -5.477 -17.917 -2.128 1.00 96.44 170 MET A N 1
ATOM 1383 C CA . MET A 1 170 ? -6.545 -18.489 -1.309 1.00 96.44 170 MET A CA 1
ATOM 1384 C C . MET A 1 170 ? -7.771 -18.825 -2.179 1.00 96.44 170 MET A C 1
ATOM 1386 O O . MET A 1 170 ? -8.826 -18.223 -1.989 1.00 96.44 170 MET A O 1
ATOM 1390 N N . PRO A 1 171 ? -7.672 -19.775 -3.131 1.00 95.44 171 PRO A N 1
ATOM 1391 C CA . PRO A 1 171 ? -8.756 -20.070 -4.077 1.00 95.44 171 PRO A CA 1
ATOM 1392 C C . PRO A 1 171 ? -10.052 -20.555 -3.404 1.00 95.44 171 PRO A C 1
ATOM 1394 O O . PRO A 1 171 ? -11.130 -20.425 -3.979 1.00 95.44 171 PRO A O 1
ATOM 1397 N N . ASP A 1 172 ? -9.959 -21.077 -2.179 1.00 96.12 172 ASP A N 1
ATOM 1398 C CA . ASP A 1 172 ? -11.102 -21.551 -1.390 1.00 96.12 172 ASP A CA 1
ATOM 1399 C C . ASP A 1 172 ? -11.780 -20.440 -0.565 1.00 96.12 172 ASP A C 1
ATOM 1401 O O . ASP A 1 172 ? -12.792 -20.679 0.098 1.00 96.12 172 ASP A O 1
ATOM 1405 N N . LYS A 1 173 ? -11.233 -19.217 -0.575 1.00 96.75 173 LYS A N 1
ATOM 1406 C CA . LYS A 1 173 ? -11.804 -18.048 0.101 1.00 96.75 173 LYS A CA 1
ATOM 1407 C C . LYS A 1 173 ? -12.277 -17.033 -0.928 1.00 96.75 173 LYS A C 1
ATOM 1409 O O . LYS A 1 173 ? -11.596 -16.729 -1.904 1.00 96.75 173 LYS A O 1
ATOM 1414 N N . LYS A 1 174 ? -13.439 -16.439 -0.666 1.00 98.19 174 LYS A N 1
ATOM 1415 C CA . LYS A 1 174 ? -13.886 -15.272 -1.421 1.00 98.19 174 LYS A CA 1
ATOM 1416 C C . LYS A 1 174 ? -13.057 -14.064 -0.987 1.00 98.19 174 LYS A C 1
ATOM 1418 O O . LYS A 1 174 ? -12.952 -13.799 0.206 1.00 98.19 174 LYS A O 1
ATOM 1423 N N . VAL A 1 175 ? -12.492 -13.336 -1.944 1.00 98.50 175 VAL A N 1
ATOM 1424 C CA . VAL A 1 175 ? -11.826 -12.048 -1.705 1.00 98.50 175 VAL A CA 1
ATOM 1425 C C . VAL A 1 175 ? -12.762 -10.946 -2.187 1.00 98.50 175 VAL A C 1
ATOM 1427 O O . VAL A 1 175 ? -13.222 -10.995 -3.328 1.00 98.50 175 VAL A O 1
ATOM 1430 N N . SER A 1 176 ? -13.062 -9.992 -1.310 1.00 98.50 176 SER A N 1
ATOM 1431 C CA . SER A 1 176 ? -13.903 -8.839 -1.614 1.00 98.50 176 SER A CA 1
ATOM 1432 C C . SER A 1 176 ? -13.207 -7.907 -2.592 1.00 98.50 176 SER A C 1
ATOM 1434 O O . SER A 1 176 ? -12.003 -7.690 -2.480 1.00 98.50 176 SER A O 1
ATOM 1436 N N . ASP A 1 177 ? -13.979 -7.265 -3.468 1.00 98.25 177 ASP A N 1
ATOM 1437 C CA . ASP A 1 177 ? -13.477 -6.142 -4.270 1.00 98.25 177 ASP A CA 1
ATOM 1438 C C . ASP A 1 177 ? -13.185 -4.913 -3.393 1.00 98.25 177 ASP A C 1
ATOM 1440 O O . ASP A 1 177 ? -12.446 -4.014 -3.796 1.00 98.25 177 ASP A O 1
ATOM 1444 N N . ILE A 1 178 ? -13.751 -4.860 -2.182 1.00 98.56 178 ILE A N 1
ATOM 1445 C CA . ILE A 1 178 ? -13.491 -3.799 -1.211 1.00 98.56 178 ILE A CA 1
ATOM 1446 C C . ILE A 1 178 ? -12.249 -4.144 -0.389 1.00 98.56 178 ILE A C 1
ATOM 1448 O O . ILE A 1 178 ? -12.269 -5.062 0.431 1.00 98.56 178 ILE A O 1
ATOM 1452 N N . GLY A 1 179 ? -11.186 -3.366 -0.570 1.00 98.50 179 GLY A N 1
ATOM 1453 C CA . GLY A 1 179 ? -10.083 -3.268 0.381 1.00 98.50 179 GLY A CA 1
ATOM 1454 C C . GLY A 1 179 ? -10.258 -2.069 1.310 1.00 98.50 179 GLY A C 1
ATOM 1455 O O . GLY A 1 179 ? -11.074 -1.183 1.045 1.00 98.50 179 GLY A O 1
ATOM 1456 N N . TYR A 1 180 ? -9.470 -2.018 2.380 1.00 98.69 180 TYR A N 1
ATOM 1457 C CA . TYR A 1 180 ? -9.462 -0.891 3.311 1.00 98.69 180 TYR A CA 1
ATOM 1458 C C . TYR A 1 180 ? -8.070 -0.284 3.426 1.00 98.69 180 TYR A C 1
ATOM 1460 O O . TYR A 1 180 ? -7.086 -0.985 3.649 1.00 98.69 180 TYR A O 1
ATOM 1468 N N . PHE A 1 181 ? -8.002 1.040 3.345 1.00 98.62 181 PHE A N 1
ATOM 1469 C CA . PHE A 1 181 ? -6.846 1.786 3.815 1.00 98.62 181 PHE A CA 1
ATOM 1470 C C . PHE A 1 181 ? -7.111 2.233 5.245 1.00 98.62 181 PHE A C 1
ATOM 1472 O O . PHE A 1 181 ? -8.023 3.027 5.486 1.00 98.62 181 PHE A O 1
ATOM 1479 N N . VAL A 1 182 ? -6.318 1.746 6.193 1.00 98.44 182 VAL A N 1
ATOM 1480 C CA . VAL A 1 182 ? -6.318 2.295 7.551 1.00 98.44 182 VAL A CA 1
ATOM 1481 C C . VAL A 1 182 ? -5.281 3.409 7.569 1.00 98.44 182 VAL A C 1
ATOM 1483 O O . VAL A 1 182 ? -4.075 3.173 7.475 1.00 98.44 182 VAL A O 1
ATOM 1486 N N . TYR A 1 183 ? -5.777 4.640 7.603 1.00 97.69 183 TYR A N 1
ATOM 1487 C CA . TYR A 1 183 ? -4.996 5.841 7.355 1.00 97.69 183 TYR A CA 1
ATOM 1488 C C . TYR A 1 183 ? -4.815 6.641 8.642 1.00 97.69 183 TYR A C 1
ATOM 1490 O O . TYR A 1 183 ? -5.793 6.897 9.342 1.00 97.69 183 TYR A O 1
ATOM 1498 N N . VAL A 1 184 ? -3.591 7.096 8.916 1.00 98.06 184 VAL A N 1
ATOM 1499 C CA . VAL A 1 184 ? -3.315 8.091 9.964 1.00 98.06 184 VAL A CA 1
ATOM 1500 C C . VAL A 1 184 ? -2.775 9.393 9.366 1.00 98.06 184 VAL A C 1
ATOM 1502 O O . VAL A 1 184 ? -1.887 9.382 8.513 1.00 98.06 184 VAL A O 1
ATOM 1505 N N . ASP A 1 185 ? -3.302 10.534 9.798 1.00 97.62 185 ASP A N 1
ATOM 1506 C CA . ASP A 1 185 ? -2.891 11.867 9.337 1.00 97.62 185 ASP A CA 1
ATOM 1507 C C . ASP A 1 185 ? -2.363 12.698 10.503 1.00 97.62 185 ASP A C 1
ATOM 1509 O O . ASP A 1 185 ? -3.108 13.010 11.433 1.00 97.62 185 ASP A O 1
ATOM 1513 N N . GLY A 1 186 ? -1.076 13.040 10.459 1.00 97.19 186 GLY A N 1
ATOM 1514 C CA . GLY A 1 186 ? -0.387 13.814 11.486 1.00 97.19 186 GLY A CA 1
ATOM 1515 C C . GLY A 1 186 ? -0.866 15.262 11.514 1.00 97.19 186 GLY A C 1
ATOM 1516 O O . GLY A 1 186 ? -0.707 16.010 10.544 1.00 97.19 186 GLY A O 1
ATOM 1517 N N . GLN A 1 187 ? -1.433 15.664 12.645 1.00 96.00 187 GLN A N 1
ATOM 1518 C CA . GLN A 1 187 ? -2.046 16.972 12.825 1.00 96.00 187 GLN A CA 1
ATOM 1519 C C . GLN A 1 187 ? -1.005 18.035 13.197 1.00 96.00 187 GLN A C 1
ATOM 1521 O O . GLN A 1 187 ? -0.011 17.766 13.872 1.00 96.00 187 GLN A O 1
ATOM 1526 N N . HIS A 1 188 ? -1.234 19.263 12.730 1.00 94.19 188 HIS A N 1
ATOM 1527 C CA . HIS A 1 188 ? -0.392 20.427 13.039 1.00 94.19 188 HIS A CA 1
ATOM 1528 C C . HIS A 1 188 ? -1.171 21.746 13.053 1.00 94.19 188 HIS A C 1
ATOM 1530 O O . HIS A 1 188 ? -0.816 22.650 13.810 1.00 94.19 188 HIS A O 1
ATOM 1536 N N . HIS A 1 189 ? -2.247 21.863 12.269 1.00 92.94 189 HIS A N 1
ATOM 1537 C CA . HIS A 1 189 ? -3.148 23.015 12.339 1.00 92.94 189 HIS A CA 1
ATOM 1538 C C . HIS A 1 189 ? -3.761 23.138 13.735 1.00 92.94 189 HIS A C 1
ATOM 1540 O O . HIS A 1 189 ? -4.197 22.154 14.324 1.00 92.94 189 HIS A O 1
ATOM 1546 N N . GLY A 1 190 ? -3.729 24.345 14.301 1.00 91.44 190 GLY A N 1
ATOM 1547 C CA . GLY A 1 190 ? -4.221 24.613 15.657 1.00 91.44 190 GLY A CA 1
ATOM 1548 C C . GLY A 1 190 ? -3.350 24.081 16.809 1.00 91.44 190 GLY A C 1
ATOM 1549 O O . GLY A 1 190 ? -3.630 24.402 17.967 1.00 91.44 190 GLY A O 1
ATOM 1550 N N . LEU A 1 191 ? -2.271 23.334 16.538 1.00 92.69 191 LEU A N 1
ATOM 1551 C CA . LEU A 1 191 ? -1.391 22.781 17.572 1.00 92.69 191 LEU A CA 1
ATOM 1552 C C . LEU A 1 191 ? -0.234 23.734 17.902 1.00 92.69 191 LEU A C 1
ATOM 1554 O O . LEU A 1 191 ? 0.440 24.271 17.026 1.00 92.69 191 LEU A O 1
ATOM 1558 N N . LYS A 1 192 ? 0.027 23.940 19.199 1.00 91.44 192 LYS A N 1
ATOM 1559 C CA . LYS A 1 192 ? 1.048 24.897 19.680 1.00 91.44 192 LYS A CA 1
ATOM 1560 C C . LYS A 1 192 ? 2.470 24.330 19.721 1.00 91.44 192 LYS A C 1
ATOM 1562 O O . LYS A 1 192 ? 3.426 25.094 19.821 1.00 91.44 192 LYS A O 1
ATOM 1567 N N . GLY A 1 193 ? 2.614 23.010 19.699 1.00 91.56 193 GLY A N 1
ATOM 1568 C CA . GLY A 1 193 ? 3.896 22.323 19.806 1.00 91.56 193 GLY A CA 1
ATOM 1569 C C . GLY A 1 193 ? 3.721 20.850 20.163 1.00 91.56 193 GLY A C 1
ATOM 1570 O O . GLY A 1 193 ? 2.651 20.433 20.591 1.00 91.56 193 GLY A O 1
ATOM 1571 N N . MET A 1 194 ? 4.787 20.075 19.975 1.00 95.31 194 MET A N 1
ATOM 1572 C CA . MET A 1 194 ? 4.802 18.615 20.153 1.00 95.31 194 MET A CA 1
ATOM 1573 C C . MET A 1 194 ? 5.429 18.179 21.492 1.00 95.31 194 MET A C 1
ATOM 1575 O O . MET A 1 194 ? 5.177 17.077 21.971 1.00 95.31 194 MET A O 1
ATOM 1579 N N . ILE A 1 195 ? 6.298 19.016 22.070 1.00 96.62 195 ILE A N 1
ATOM 1580 C CA . ILE A 1 195 ? 7.147 18.679 23.225 1.00 96.62 195 ILE A CA 1
ATOM 1581 C C . ILE A 1 195 ? 6.336 18.737 24.522 1.00 96.62 195 ILE A C 1
ATOM 1583 O O . ILE A 1 195 ? 5.648 19.724 24.787 1.00 96.62 195 ILE A O 1
ATOM 1587 N N . ASP A 1 196 ? 6.475 17.708 25.356 1.00 94.56 196 ASP A N 1
ATOM 1588 C CA . ASP A 1 196 ? 5.920 17.697 26.706 1.00 94.56 196 ASP A CA 1
ATOM 1589 C C . ASP A 1 196 ? 6.704 18.675 27.600 1.00 94.56 196 ASP A C 1
ATOM 1591 O O . ASP A 1 196 ? 7.891 18.497 27.863 1.00 94.56 196 ASP A O 1
ATOM 1595 N N . ILE A 1 197 ? 6.040 19.723 28.091 1.00 94.56 197 ILE A N 1
ATOM 1596 C CA . ILE A 1 197 ? 6.673 20.745 28.938 1.00 94.56 197 ILE A CA 1
ATOM 1597 C C . ILE A 1 197 ? 7.078 20.183 30.306 1.00 94.56 197 ILE A C 1
ATOM 1599 O O . ILE A 1 197 ? 8.078 20.620 30.876 1.00 94.56 197 ILE A O 1
ATOM 1603 N N . ALA A 1 198 ? 6.335 19.205 30.833 1.00 95.94 198 ALA A N 1
ATOM 1604 C CA . ALA A 1 198 ? 6.678 18.550 32.092 1.00 95.94 198 ALA A CA 1
ATOM 1605 C C . ALA A 1 198 ? 7.854 17.573 31.923 1.00 95.94 198 ALA A C 1
ATOM 1607 O O . ALA A 1 198 ? 8.576 17.304 32.885 1.00 95.94 198 ALA A O 1
ATOM 1608 N N . ASN A 1 199 ? 8.077 17.071 30.706 1.00 96.38 199 ASN A N 1
ATOM 1609 C CA . ASN A 1 199 ? 9.222 16.238 30.364 1.00 96.38 199 ASN A CA 1
ATOM 1610 C C . ASN A 1 199 ? 9.769 16.561 28.959 1.00 96.38 199 ASN A C 1
ATOM 1612 O O . ASN A 1 199 ? 9.460 15.843 28.006 1.00 96.38 199 ASN A O 1
ATOM 1616 N N . PRO A 1 200 ? 10.659 17.566 28.823 1.00 96.00 200 PRO A N 1
ATOM 1617 C CA . PRO A 1 200 ? 11.133 18.050 27.520 1.00 96.00 200 PRO A CA 1
ATOM 1618 C C . PRO A 1 200 ? 11.903 17.033 26.663 1.00 96.00 200 PRO A C 1
ATOM 1620 O O . PRO A 1 200 ? 12.220 17.315 25.511 1.00 96.00 200 PRO A O 1
ATOM 1623 N N . SER A 1 201 ? 12.226 15.858 27.212 1.00 96.88 201 SER A N 1
ATOM 1624 C CA . SER A 1 201 ? 12.813 14.736 26.468 1.00 96.88 201 SER A CA 1
ATOM 1625 C C . SER A 1 201 ? 11.775 13.858 25.753 1.00 96.88 201 SER A C 1
ATOM 1627 O O . SER A 1 201 ? 12.146 12.898 25.078 1.00 96.88 201 SER A O 1
ATOM 1629 N N . LYS A 1 202 ? 10.480 14.167 25.897 1.00 97.06 202 LYS A N 1
ATOM 1630 C CA . LYS A 1 202 ? 9.359 13.465 25.267 1.00 97.06 202 LYS A CA 1
ATOM 1631 C C . LYS A 1 202 ? 8.525 14.413 24.413 1.00 97.06 202 LYS A C 1
ATOM 1633 O O . LYS A 1 202 ? 8.431 15.609 24.683 1.00 97.06 202 LYS A O 1
ATOM 1638 N N . ALA A 1 203 ? 7.899 13.854 23.385 1.00 96.12 203 ALA A N 1
ATOM 1639 C CA . ALA A 1 203 ? 7.021 14.582 22.488 1.00 96.12 203 ALA A CA 1
ATOM 1640 C C . ALA A 1 203 ? 5.928 13.650 21.952 1.00 96.12 203 ALA A C 1
ATOM 1642 O O . ALA A 1 203 ? 6.166 12.450 21.816 1.00 96.12 203 ALA A O 1
ATOM 1643 N N . ASN A 1 204 ? 4.756 14.203 21.648 1.00 93.44 204 ASN A N 1
ATOM 1644 C CA . ASN A 1 204 ? 3.618 13.461 21.111 1.00 93.44 204 ASN A CA 1
ATOM 1645 C C . ASN A 1 204 ? 3.098 14.148 19.852 1.00 93.44 204 ASN A C 1
ATOM 1647 O O . ASN A 1 204 ? 2.881 15.358 19.854 1.00 93.44 204 ASN A O 1
ATOM 1651 N N . MET A 1 205 ? 2.874 13.363 18.803 1.00 93.88 205 MET A N 1
ATOM 1652 C CA . MET A 1 205 ? 2.205 13.811 17.588 1.00 93.88 205 MET A CA 1
ATOM 1653 C C . MET A 1 205 ? 0.773 13.284 17.601 1.00 93.88 205 MET A C 1
ATOM 1655 O O . MET A 1 205 ? 0.555 12.098 17.840 1.00 93.88 205 MET A O 1
ATOM 1659 N N . GLU A 1 206 ? -0.186 14.175 17.381 1.00 95.50 206 GLU A N 1
ATOM 1660 C CA . GLU A 1 206 ? -1.598 13.822 17.272 1.00 95.50 206 GLU A CA 1
ATOM 1661 C C . GLU A 1 206 ? -1.908 13.351 15.850 1.00 95.50 206 GLU A C 1
ATOM 1663 O O . GLU A 1 206 ? -1.404 13.922 14.881 1.00 95.50 206 GLU A O 1
ATOM 1668 N N . PHE A 1 207 ? -2.732 12.311 15.731 1.00 97.19 207 PHE A N 1
ATOM 1669 C CA . PHE A 1 207 ? -3.157 11.763 14.450 1.00 97.19 207 PHE A CA 1
ATOM 1670 C C . PHE A 1 207 ? -4.676 11.660 14.390 1.00 97.19 207 PHE A C 1
ATOM 1672 O O . PHE A 1 207 ? -5.295 11.114 15.302 1.00 97.19 207 PHE A O 1
ATOM 1679 N N . ASN A 1 208 ? -5.253 12.095 13.273 1.00 96.81 208 ASN A N 1
ATOM 1680 C CA . ASN A 1 208 ? -6.586 11.648 12.882 1.00 96.81 208 ASN A CA 1
ATOM 1681 C C . ASN A 1 208 ? -6.466 10.265 12.246 1.00 96.81 208 ASN A C 1
ATOM 1683 O O . ASN A 1 208 ? -5.526 10.023 11.488 1.00 96.81 208 ASN A O 1
ATOM 1687 N N . VAL A 1 209 ? -7.414 9.375 12.534 1.00 97.56 209 VAL A N 1
ATOM 1688 C CA . VAL A 1 209 ? -7.418 7.998 12.029 1.00 97.56 209 VAL A CA 1
ATOM 1689 C C . VAL A 1 209 ? -8.701 7.750 11.246 1.00 97.56 209 VAL A C 1
ATOM 1691 O O . VAL A 1 209 ? -9.774 8.166 11.676 1.00 97.56 209 VAL A O 1
ATOM 1694 N N . ALA A 1 210 ? -8.600 7.069 10.108 1.00 97.94 210 ALA A N 1
ATOM 1695 C CA . ALA A 1 210 ? -9.750 6.700 9.291 1.00 97.94 210 ALA A CA 1
ATOM 1696 C C . ALA A 1 210 ? -9.599 5.295 8.706 1.00 97.94 210 ALA A C 1
ATOM 1698 O O . ALA A 1 210 ? -8.492 4.853 8.398 1.00 97.94 210 ALA A O 1
ATOM 1699 N N . VAL A 1 211 ? -10.729 4.617 8.506 1.00 98.38 211 VAL A N 1
ATOM 1700 C CA . VAL A 1 211 ? -10.819 3.381 7.722 1.00 98.38 211 VAL A CA 1
ATOM 1701 C C . VAL A 1 211 ? -11.504 3.736 6.411 1.00 98.38 211 VAL A C 1
ATOM 1703 O O . VAL A 1 211 ? -12.707 3.976 6.378 1.00 98.38 211 VAL A O 1
ATOM 1706 N N . ILE A 1 212 ? -10.730 3.818 5.334 1.00 98.38 212 ILE A N 1
ATOM 1707 C CA . ILE A 1 212 ? -11.210 4.286 4.035 1.00 98.38 212 ILE A CA 1
ATOM 1708 C C . ILE A 1 212 ? -11.446 3.071 3.132 1.00 98.38 212 ILE A C 1
ATOM 1710 O O . ILE A 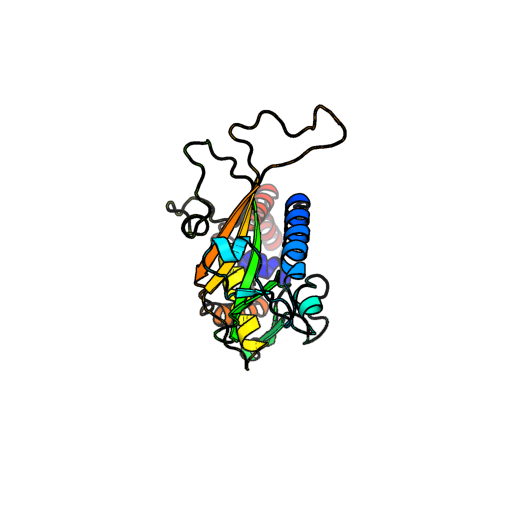1 212 ? -10.473 2.396 2.779 1.00 98.38 212 ILE A O 1
ATOM 1714 N N . PRO A 1 213 ? -12.696 2.762 2.743 1.00 98.38 213 PRO A N 1
ATOM 1715 C CA . PRO A 1 213 ? -12.951 1.693 1.791 1.00 98.38 213 PRO A CA 1
ATOM 1716 C C . PRO A 1 213 ? -12.446 2.086 0.400 1.00 98.38 213 PRO A C 1
ATOM 1718 O O . PRO A 1 213 ? -12.488 3.246 -0.007 1.00 98.38 213 PRO A O 1
ATOM 1721 N N . TYR A 1 214 ? -11.982 1.101 -0.356 1.00 98.31 214 TYR A N 1
ATOM 1722 C CA . TYR A 1 214 ? -11.611 1.268 -1.751 1.00 98.31 214 TYR A CA 1
ATOM 1723 C C . TYR A 1 214 ? -12.050 0.047 -2.546 1.00 98.31 214 TYR A C 1
ATOM 1725 O O . TYR A 1 214 ? -11.674 -1.083 -2.233 1.00 98.31 214 TYR A O 1
ATOM 1733 N N . LYS A 1 215 ? -12.838 0.285 -3.596 1.00 98.31 215 LYS A N 1
ATOM 1734 C CA . LYS A 1 215 ? -13.210 -0.750 -4.555 1.00 98.31 215 LYS A CA 1
ATOM 1735 C C . LYS A 1 215 ? -12.091 -0.913 -5.580 1.00 98.31 215 LYS A C 1
ATOM 1737 O O . LYS A 1 215 ? -11.916 -0.042 -6.429 1.00 98.31 215 LYS A O 1
ATOM 1742 N N . ALA A 1 216 ? -11.364 -2.016 -5.487 1.00 96.50 216 ALA A N 1
ATOM 1743 C CA . ALA A 1 216 ? -10.283 -2.335 -6.401 1.00 96.50 216 ALA A CA 1
ATOM 1744 C C . ALA A 1 216 ? -10.781 -2.809 -7.766 1.00 96.50 216 ALA A C 1
ATOM 1746 O O . ALA A 1 216 ? -11.887 -3.335 -7.904 1.00 96.50 216 ALA A O 1
ATOM 1747 N N . ASP A 1 217 ? -9.911 -2.641 -8.755 1.00 97.25 217 ASP A N 1
ATOM 1748 C CA . ASP A 1 217 ? -10.060 -3.177 -10.103 1.00 97.25 217 ASP A CA 1
ATOM 1749 C C . ASP A 1 217 ? -8.736 -3.819 -10.514 1.00 97.25 217 ASP A C 1
ATOM 1751 O O . ASP A 1 217 ? -7.778 -3.136 -10.870 1.00 97.25 217 ASP A O 1
ATOM 1755 N N . ASP A 1 218 ? -8.671 -5.145 -10.445 1.00 97.75 218 ASP A N 1
ATOM 1756 C CA . ASP A 1 218 ? -7.482 -5.914 -10.802 1.00 97.75 218 ASP A CA 1
ATOM 1757 C C . ASP A 1 218 ? -7.488 -6.433 -12.245 1.00 97.75 218 ASP A C 1
ATOM 1759 O O . ASP A 1 218 ? -6.568 -7.151 -12.647 1.00 97.75 218 ASP A O 1
ATOM 1763 N N . SER A 1 219 ? -8.466 -6.028 -13.063 1.00 98.00 219 SER A N 1
ATOM 1764 C CA . SER A 1 219 ? -8.600 -6.485 -14.454 1.00 98.00 219 SER A CA 1
ATOM 1765 C C . SER A 1 219 ? -7.397 -6.129 -15.337 1.00 98.00 219 SER A C 1
ATOM 1767 O O . SER A 1 219 ? -7.156 -6.767 -16.364 1.00 98.00 219 SER A O 1
ATOM 1769 N N . TRP A 1 220 ? -6.603 -5.133 -14.934 1.00 97.88 220 TRP A N 1
ATOM 1770 C CA . TRP A 1 220 ? -5.408 -4.694 -15.650 1.00 97.88 220 TRP A CA 1
ATOM 1771 C C . TRP A 1 220 ? -4.158 -5.540 -15.351 1.00 97.88 220 TRP A C 1
ATOM 1773 O O . TRP A 1 220 ? -3.197 -5.499 -16.126 1.00 97.88 220 TRP A O 1
ATOM 1783 N N . VAL A 1 221 ? -4.139 -6.294 -14.243 1.00 98.31 221 VAL A N 1
ATOM 1784 C CA . VAL A 1 221 ? -2.916 -6.912 -13.695 1.00 98.31 221 VAL A CA 1
ATOM 1785 C C . VAL A 1 221 ? -2.343 -7.977 -14.632 1.00 98.31 221 VAL A C 1
ATOM 1787 O O . VAL A 1 221 ? -1.141 -7.968 -14.909 1.00 98.31 221 VAL A O 1
ATOM 1790 N N . GLU A 1 222 ? -3.185 -8.861 -15.174 1.00 97.62 222 GLU A N 1
ATOM 1791 C CA . GLU A 1 222 ? -2.732 -9.946 -16.060 1.00 97.62 222 GLU A CA 1
ATOM 1792 C C . GLU A 1 222 ? -2.106 -9.411 -17.348 1.00 97.62 222 GLU A C 1
ATOM 1794 O O . GLU A 1 222 ? -0.991 -9.794 -17.716 1.00 97.62 222 GLU A O 1
ATOM 1799 N N . GLN A 1 223 ? -2.779 -8.464 -18.007 1.00 98.00 223 GLN A N 1
ATOM 1800 C CA . GLN A 1 223 ? -2.261 -7.863 -19.233 1.00 98.00 223 GLN A CA 1
ATOM 1801 C C . GLN A 1 223 ? -0.955 -7.104 -18.969 1.00 98.00 223 GLN A C 1
ATOM 1803 O O . GLN A 1 223 ? -0.013 -7.212 -19.757 1.00 98.00 223 GLN A O 1
ATOM 1808 N N . ALA A 1 224 ? -0.845 -6.410 -17.831 1.00 98.12 224 ALA A N 1
ATOM 1809 C CA . ALA A 1 224 ? 0.391 -5.739 -17.444 1.00 98.12 224 ALA A CA 1
ATOM 1810 C C . ALA A 1 224 ? 1.556 -6.722 -17.229 1.00 98.12 224 ALA A C 1
ATOM 1812 O O . ALA A 1 224 ? 2.683 -6.415 -17.615 1.00 98.12 224 ALA A O 1
ATOM 1813 N N . LEU A 1 225 ? 1.311 -7.918 -16.681 1.00 98.44 225 LEU A N 1
ATOM 1814 C CA . LEU A 1 225 ? 2.327 -8.975 -16.566 1.00 98.44 225 LEU A CA 1
ATOM 1815 C C . LEU A 1 225 ? 2.797 -9.475 -17.939 1.00 98.44 225 LEU A C 1
ATOM 1817 O O . LEU A 1 225 ? 4.003 -9.610 -18.169 1.00 98.44 225 LEU A O 1
ATOM 1821 N N . VAL A 1 226 ? 1.865 -9.710 -18.867 1.00 98.25 226 VAL A N 1
ATOM 1822 C CA . VAL A 1 226 ? 2.188 -10.115 -20.246 1.00 98.25 226 VAL A CA 1
ATOM 1823 C C . VAL A 1 226 ? 3.001 -9.035 -20.961 1.00 98.25 226 VAL A C 1
ATOM 1825 O O . VAL A 1 226 ? 4.016 -9.332 -21.598 1.00 98.25 226 VAL A O 1
ATOM 1828 N N . ASP A 1 227 ? 2.590 -7.775 -20.847 1.00 97.44 227 ASP A N 1
ATOM 1829 C CA . ASP A 1 227 ? 3.257 -6.660 -21.516 1.00 97.44 227 ASP A CA 1
ATOM 1830 C C . AS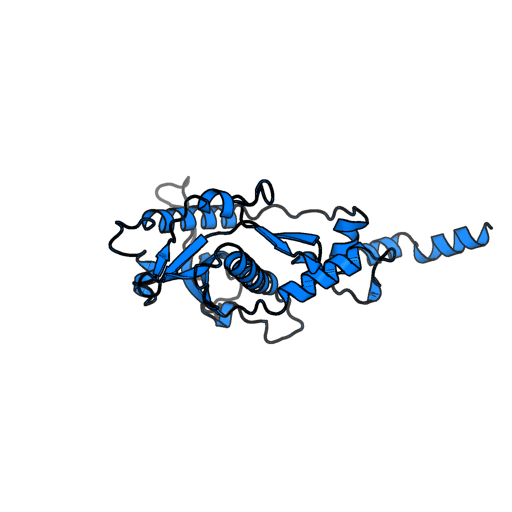P A 1 227 ? 4.631 -6.369 -20.905 1.00 97.44 227 ASP A C 1
ATOM 1832 O O . ASP A 1 227 ? 5.593 -6.141 -21.644 1.00 97.44 227 ASP A O 1
ATOM 1836 N N . ALA A 1 228 ? 4.767 -6.475 -19.579 1.00 97.06 228 ALA A N 1
ATOM 1837 C CA . ALA A 1 228 ? 6.055 -6.392 -18.901 1.00 97.06 228 ALA A CA 1
ATOM 1838 C C . ALA A 1 228 ? 7.006 -7.489 -19.393 1.00 97.06 228 ALA A C 1
ATOM 1840 O O . ALA A 1 228 ? 8.158 -7.201 -19.723 1.00 97.06 228 ALA A O 1
ATOM 1841 N N . LYS A 1 229 ? 6.531 -8.738 -19.519 1.00 97.19 229 LYS A N 1
ATOM 1842 C CA . LYS A 1 229 ? 7.335 -9.836 -20.074 1.00 97.19 229 LYS A CA 1
ATOM 1843 C C . LYS A 1 229 ? 7.773 -9.545 -21.506 1.00 97.19 229 LYS A C 1
ATOM 1845 O O . LYS A 1 229 ? 8.952 -9.709 -21.818 1.00 97.19 229 LYS A O 1
ATOM 1850 N N . ARG A 1 230 ? 6.851 -9.097 -22.366 1.00 96.56 230 ARG A N 1
ATOM 1851 C CA . ARG A 1 230 ? 7.153 -8.730 -23.759 1.00 96.56 230 ARG A CA 1
ATOM 1852 C C . ARG A 1 230 ? 8.238 -7.659 -23.816 1.00 96.56 230 ARG A C 1
ATOM 1854 O O . ARG A 1 230 ? 9.180 -7.786 -24.592 1.00 96.56 230 ARG A O 1
ATOM 1861 N N . LEU A 1 231 ? 8.131 -6.642 -22.965 1.00 95.62 231 LEU A N 1
ATOM 1862 C CA . LEU A 1 231 ? 9.102 -5.563 -22.895 1.00 95.62 231 LEU A CA 1
ATOM 1863 C C . LEU A 1 231 ? 10.486 -6.052 -22.439 1.00 95.62 231 LEU A C 1
ATOM 1865 O O . LEU A 1 231 ? 11.484 -5.676 -23.044 1.00 95.62 231 LEU A O 1
ATOM 1869 N N . LEU A 1 232 ? 10.566 -6.935 -21.441 1.00 95.00 232 LEU A N 1
ATOM 1870 C CA . LEU A 1 232 ? 11.841 -7.529 -21.005 1.00 95.00 232 LEU A CA 1
ATOM 1871 C C . LEU A 1 232 ? 12.512 -8.379 -22.097 1.00 95.00 232 LEU A C 1
ATOM 1873 O O . LEU A 1 232 ? 13.737 -8.487 -22.144 1.00 95.00 232 LEU A O 1
ATOM 1877 N N . LEU A 1 233 ? 11.728 -8.975 -22.995 1.00 94.69 233 LEU A N 1
ATOM 1878 C CA . LEU A 1 233 ? 12.252 -9.729 -24.134 1.00 94.69 233 LEU A CA 1
ATOM 1879 C C . LEU A 1 233 ? 12.661 -8.832 -25.318 1.00 94.69 233 LEU A C 1
ATOM 1881 O O . LEU A 1 233 ? 13.385 -9.297 -26.190 1.00 94.69 233 LEU A O 1
ATOM 1885 N N . SER A 1 234 ? 12.260 -7.556 -25.344 1.00 93.12 234 SER A N 1
ATOM 1886 C CA . SER A 1 234 ? 12.651 -6.600 -26.391 1.00 93.12 234 SER A CA 1
ATOM 1887 C C . SER A 1 234 ? 14.115 -6.192 -26.263 1.00 93.12 234 SER A C 1
ATOM 1889 O O . SER A 1 234 ? 14.537 -5.737 -25.197 1.00 93.12 234 SER A O 1
ATOM 1891 N N . GLU A 1 235 ? 14.893 -6.316 -27.338 1.00 90.25 235 GLU A N 1
ATOM 1892 C CA . GLU A 1 235 ? 16.284 -5.832 -27.407 1.00 90.25 235 GLU A CA 1
ATOM 1893 C C . GLU A 1 235 ? 16.379 -4.305 -27.383 1.00 90.25 235 GLU A C 1
ATOM 1895 O O . GLU A 1 235 ? 17.344 -3.747 -26.867 1.00 90.25 235 GLU A O 1
ATOM 1900 N N . GLU A 1 236 ? 15.352 -3.625 -27.885 1.00 88.44 236 GLU A N 1
ATOM 1901 C CA . GLU A 1 236 ? 15.313 -2.171 -27.928 1.00 88.44 236 GLU A CA 1
ATOM 1902 C C . GLU A 1 236 ? 14.542 -1.607 -26.733 1.00 88.44 236 GLU A C 1
ATOM 1904 O O . GLU A 1 236 ? 13.440 -2.062 -26.398 1.00 88.44 236 GLU A O 1
ATOM 1909 N N . CYS A 1 237 ? 15.132 -0.586 -26.107 1.00 85.25 237 CYS A N 1
ATOM 1910 C CA . CYS A 1 237 ? 14.468 0.240 -25.107 1.00 85.25 237 CYS A CA 1
ATOM 1911 C C . CYS A 1 237 ? 13.343 1.048 -25.774 1.00 85.25 237 CYS A C 1
ATOM 1913 O O . CYS A 1 237 ? 13.574 1.622 -26.844 1.00 85.25 237 CYS A O 1
ATOM 1915 N N . PRO A 1 238 ? 12.155 1.169 -25.155 1.00 85.75 238 PRO A N 1
ATOM 1916 C CA . PRO A 1 238 ? 11.119 2.058 -25.660 1.00 85.75 238 PRO A CA 1
ATOM 1917 C C . PRO A 1 238 ? 11.621 3.501 -25.772 1.00 85.75 238 PRO A C 1
ATOM 1919 O O . PRO A 1 238 ? 12.506 3.937 -25.031 1.00 85.75 238 PRO A O 1
ATOM 1922 N N . SER A 1 239 ? 11.026 4.265 -26.690 1.00 80.94 239 SER A N 1
ATOM 1923 C CA . SER A 1 239 ? 11.423 5.656 -26.920 1.00 80.94 239 SER A CA 1
ATOM 1924 C C . SER A 1 239 ? 11.358 6.487 -25.635 1.00 80.94 239 SER A C 1
ATOM 1926 O O . SER A 1 239 ? 10.309 6.607 -25.000 1.00 80.94 239 SER A O 1
ATOM 1928 N N . LEU A 1 240 ? 12.483 7.126 -25.301 1.00 77.19 240 LEU A N 1
ATOM 1929 C CA . LEU A 1 240 ? 12.601 8.028 -24.152 1.00 77.19 240 LEU A CA 1
ATOM 1930 C C . LEU A 1 240 ? 11.713 9.275 -24.298 1.00 77.19 240 LEU A C 1
ATOM 1932 O O . LEU A 1 240 ? 11.308 9.854 -23.296 1.00 77.19 240 LEU A O 1
ATOM 1936 N N . MET A 1 241 ? 11.405 9.695 -25.533 1.00 62.44 241 MET A N 1
ATOM 1937 C CA . MET A 1 241 ? 10.761 10.988 -25.810 1.00 62.44 241 MET A CA 1
ATOM 1938 C C . MET A 1 241 ? 9.305 11.083 -25.339 1.00 62.44 241 MET A C 1
ATOM 1940 O O . MET A 1 241 ? 8.764 12.180 -25.271 1.00 62.44 241 MET A O 1
ATOM 1944 N N . HIS A 1 242 ? 8.656 9.955 -25.048 1.00 61.91 242 HIS A N 1
ATOM 1945 C CA . HIS A 1 242 ? 7.234 9.915 -24.692 1.00 61.91 242 HIS A CA 1
ATOM 1946 C C . HIS A 1 242 ? 7.010 9.701 -23.186 1.00 61.91 242 HIS A C 1
ATOM 1948 O O . HIS A 1 242 ? 5.867 9.608 -22.746 1.00 61.91 242 HIS A O 1
ATOM 1954 N N . SER A 1 243 ? 8.081 9.607 -22.390 1.00 72.88 243 SER A N 1
ATOM 1955 C CA . SER A 1 243 ? 7.978 9.420 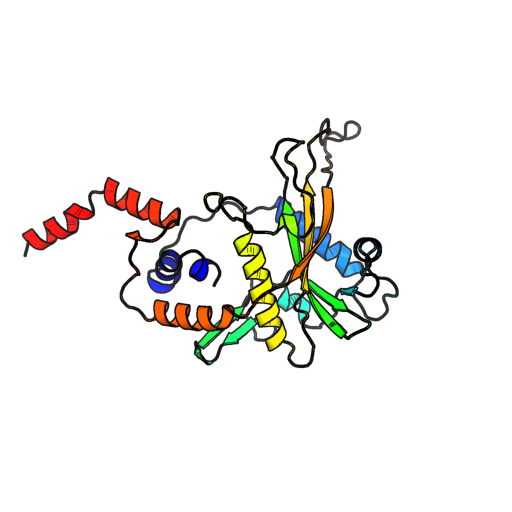-20.943 1.00 72.88 243 SER A CA 1
ATOM 1956 C C . SER A 1 243 ? 7.940 10.761 -20.216 1.00 72.88 243 SER A C 1
ATOM 1958 O O . SER A 1 243 ? 8.794 11.615 -20.436 1.00 72.88 243 SER A O 1
ATOM 1960 N N . THR A 1 244 ? 6.989 10.917 -19.297 1.00 74.31 244 THR A N 1
ATOM 1961 C CA . THR A 1 244 ? 6.888 12.070 -18.387 1.00 74.31 244 THR A CA 1
ATOM 1962 C C . THR A 1 244 ? 7.563 11.813 -17.037 1.00 74.31 244 THR A C 1
ATOM 1964 O O . THR A 1 244 ? 7.321 12.537 -16.078 1.00 74.31 244 THR A O 1
ATOM 1967 N N . SER A 1 245 ? 8.356 10.745 -16.922 1.00 84.12 245 SER A N 1
ATOM 1968 C CA . SER A 1 245 ? 9.041 10.395 -15.678 1.00 84.12 245 SER A CA 1
ATOM 1969 C C . SER A 1 245 ? 10.245 11.301 -15.430 1.00 84.12 245 SER A C 1
ATOM 1971 O O . SER A 1 245 ? 11.106 11.428 -16.303 1.00 84.12 245 SER A O 1
ATOM 1973 N N . ASP A 1 246 ? 10.383 11.811 -14.204 1.00 85.50 246 ASP A N 1
ATOM 1974 C CA . ASP A 1 246 ? 11.557 12.578 -13.762 1.00 85.50 246 ASP A CA 1
ATOM 1975 C C . ASP A 1 246 ? 12.873 11.815 -13.983 1.00 85.50 246 ASP A C 1
ATOM 1977 O O . ASP A 1 246 ? 13.889 12.406 -14.344 1.00 85.50 246 ASP A O 1
ATOM 1981 N N . LYS A 1 247 ? 12.851 10.479 -13.848 1.00 88.06 247 LYS A N 1
ATOM 1982 C CA . LYS A 1 247 ? 14.004 9.612 -14.142 1.00 88.06 247 LYS A CA 1
ATOM 1983 C C . LYS A 1 247 ? 14.422 9.704 -15.611 1.00 88.06 247 LYS A C 1
ATOM 1985 O O . LYS A 1 247 ? 15.611 9.763 -15.916 1.00 88.06 247 LYS A O 1
ATOM 1990 N N . VAL A 1 248 ? 13.453 9.711 -16.527 1.00 87.81 248 VAL A N 1
ATOM 1991 C CA . VAL A 1 248 ? 13.730 9.830 -17.965 1.00 87.81 248 VAL A CA 1
ATOM 1992 C C . VAL A 1 248 ? 14.152 11.251 -18.313 1.00 87.81 248 VAL A C 1
ATOM 1994 O O . VAL A 1 248 ? 15.117 11.417 -19.058 1.00 87.81 248 VAL A O 1
ATOM 1997 N N . GLN A 1 249 ? 13.505 12.260 -17.729 1.00 88.38 249 GLN A N 1
ATOM 1998 C CA . GLN A 1 249 ? 13.894 13.656 -17.912 1.00 88.38 249 GLN A CA 1
ATOM 1999 C C . GLN A 1 249 ? 15.345 13.891 -17.472 1.00 88.38 249 GLN A C 1
ATOM 2001 O O . GLN A 1 249 ? 16.132 14.447 -18.234 1.00 88.38 249 GLN A O 1
ATOM 2006 N N . PHE A 1 250 ? 15.741 13.349 -16.318 1.00 88.69 250 PHE A N 1
ATOM 2007 C CA . PHE A 1 250 ? 17.124 13.381 -15.850 1.00 88.69 250 PHE A CA 1
ATOM 2008 C C . PHE A 1 250 ? 18.101 12.763 -16.864 1.00 88.69 250 PHE A C 1
ATOM 2010 O O . PHE A 1 250 ? 19.123 13.368 -17.186 1.00 88.69 250 PHE A O 1
ATOM 2017 N N . ILE A 1 251 ? 17.782 11.590 -17.426 1.00 88.12 251 ILE A N 1
ATOM 2018 C CA . ILE A 1 251 ? 18.620 10.953 -18.457 1.00 88.12 251 ILE A CA 1
ATOM 2019 C C . ILE A 1 251 ? 18.744 11.848 -19.699 1.00 88.12 251 ILE A C 1
ATOM 2021 O O . ILE A 1 251 ? 19.835 11.973 -20.260 1.00 88.12 251 ILE A O 1
ATOM 2025 N N . LEU A 1 252 ? 17.648 12.467 -20.147 1.00 87.88 252 LEU A N 1
ATOM 2026 C CA . LEU A 1 252 ? 17.652 13.374 -21.298 1.00 87.88 252 LEU A CA 1
ATOM 2027 C C . LEU A 1 252 ? 18.502 14.622 -21.033 1.00 87.88 252 LEU A C 1
ATOM 2029 O O . LEU A 1 252 ? 19.286 15.020 -21.898 1.00 87.88 252 LEU A O 1
ATOM 2033 N N . ASP A 1 253 ? 18.406 15.196 -19.836 1.00 88.88 253 ASP A N 1
ATOM 2034 C CA . ASP A 1 253 ? 19.187 16.365 -19.437 1.00 88.88 253 ASP A CA 1
ATOM 2035 C C . ASP A 1 253 ? 20.684 16.045 -19.349 1.00 88.88 253 ASP A C 1
ATOM 2037 O O . ASP A 1 253 ? 21.503 16.815 -19.853 1.00 88.88 253 ASP A O 1
ATOM 2041 N N . VAL A 1 254 ? 21.053 14.871 -18.823 1.00 88.12 254 VAL A N 1
ATOM 2042 C CA . VAL A 1 254 ? 22.441 14.378 -18.835 1.00 88.12 254 VAL A CA 1
ATOM 2043 C C . VAL A 1 254 ? 22.943 14.190 -20.269 1.00 88.12 254 VAL A C 1
ATOM 2045 O O . VAL A 1 254 ? 24.017 14.686 -20.612 1.00 88.12 254 VAL A O 1
ATOM 2048 N N . LYS A 1 255 ? 22.162 13.533 -21.140 1.00 87.94 255 LYS A N 1
ATOM 2049 C CA . LYS A 1 255 ? 22.515 13.347 -22.561 1.00 87.94 255 LYS A CA 1
ATOM 2050 C C . LYS A 1 255 ? 22.761 14.676 -23.268 1.00 87.94 255 LYS A C 1
ATOM 2052 O O . LYS A 1 255 ? 23.723 14.800 -24.026 1.00 87.94 255 LYS A O 1
ATOM 2057 N N . LYS A 1 256 ? 21.900 15.662 -23.014 1.00 87.94 256 LYS A N 1
ATOM 2058 C CA . LYS A 1 256 ? 22.015 17.014 -23.563 1.00 87.94 256 LYS A CA 1
ATOM 2059 C C . LYS A 1 256 ? 23.263 17.722 -23.038 1.00 87.94 256 LYS A C 1
ATOM 2061 O O . LYS A 1 256 ? 24.013 18.279 -23.832 1.00 87.94 256 LYS A O 1
ATOM 2066 N N . ALA A 1 257 ? 23.502 17.675 -21.728 1.00 90.62 257 ALA A N 1
ATOM 2067 C CA . ALA A 1 257 ? 24.651 18.319 -21.094 1.00 90.62 257 ALA A CA 1
ATOM 2068 C C . ALA A 1 257 ? 25.993 17.736 -21.567 1.00 90.62 257 ALA A C 1
ATOM 2070 O O . ALA A 1 257 ? 26.960 18.475 -21.723 1.00 90.62 257 ALA A O 1
ATOM 2071 N N . LEU A 1 258 ? 26.043 16.428 -21.831 1.00 88.81 258 LEU A N 1
ATOM 2072 C CA . LEU A 1 258 ? 27.244 15.733 -22.299 1.00 88.81 258 LEU A CA 1
ATOM 2073 C C . LEU A 1 258 ? 27.399 15.712 -23.830 1.00 88.81 258 LEU A C 1
ATOM 2075 O O . LEU A 1 258 ? 28.350 15.114 -24.331 1.00 88.81 258 LEU A O 1
ATOM 2079 N N . GLY A 1 259 ? 26.478 16.316 -24.590 1.00 80.62 259 GLY A N 1
ATOM 2080 C CA . GLY A 1 259 ? 26.533 16.307 -26.055 1.00 80.62 259 GLY A CA 1
ATOM 2081 C C . GLY A 1 259 ? 26.432 14.898 -26.653 1.00 80.62 259 GLY A C 1
ATOM 2082 O O . GLY A 1 259 ? 27.061 14.591 -27.664 1.00 80.62 259 GLY A O 1
ATOM 2083 N N . TRP A 1 260 ? 25.666 13.993 -26.044 1.00 70.06 260 TRP A N 1
ATOM 2084 C CA . TRP A 1 260 ? 25.553 12.616 -26.543 1.00 70.06 260 TRP A CA 1
ATOM 2085 C C . TRP A 1 260 ? 24.785 12.506 -27.866 1.00 70.06 260 TRP A C 1
ATOM 2087 O O . TRP A 1 260 ? 24.930 11.502 -28.556 1.00 70.06 260 TRP A O 1
ATOM 2097 N N . SER A 1 261 ? 24.058 13.549 -28.277 1.00 57.84 261 SER A N 1
ATOM 2098 C CA . SER A 1 261 ? 23.562 13.678 -29.653 1.00 57.84 261 SER A CA 1
ATOM 2099 C C . SER A 1 261 ? 24.696 13.800 -30.685 1.00 57.84 261 SER A C 1
ATOM 2101 O O . SER A 1 261 ? 24.523 13.357 -31.810 1.00 57.84 261 SER A O 1
ATOM 2103 N N . THR A 1 262 ? 25.868 14.324 -30.300 1.00 50.91 262 THR A N 1
ATOM 2104 C CA . THR A 1 262 ? 27.039 14.513 -31.183 1.00 50.91 262 THR A CA 1
ATOM 2105 C C . THR A 1 262 ? 28.059 13.365 -31.148 1.00 50.91 262 THR A C 1
ATOM 2107 O O . THR A 1 262 ? 28.843 13.223 -32.078 1.00 50.91 262 THR A O 1
ATOM 2110 N N . LEU A 1 263 ? 28.063 12.499 -30.126 1.00 44.31 263 LEU A N 1
ATOM 2111 C CA . LEU A 1 263 ? 29.054 11.409 -30.019 1.00 44.31 263 LEU A CA 1
ATOM 2112 C C . LEU A 1 263 ? 28.800 10.239 -30.987 1.00 44.31 263 LEU A C 1
ATOM 2114 O O . LEU A 1 263 ? 29.761 9.661 -31.492 1.00 44.31 263 LEU A O 1
ATOM 2118 N N . GLN A 1 264 ? 27.538 9.923 -31.299 1.00 48.00 264 GLN A N 1
ATOM 2119 C CA . GLN A 1 264 ? 27.211 8.941 -32.346 1.00 48.00 264 GLN A CA 1
ATOM 2120 C C . GLN A 1 264 ? 27.534 9.472 -33.753 1.00 48.00 264 GLN A C 1
ATOM 2122 O O . GLN A 1 264 ? 28.042 8.718 -34.580 1.00 48.00 264 GLN A O 1
ATOM 2127 N N . GLU A 1 265 ? 27.335 10.771 -34.002 1.00 45.62 265 GLU A N 1
ATOM 2128 C CA . GLU A 1 265 ? 27.734 11.426 -35.259 1.00 45.62 265 GLU A CA 1
ATOM 2129 C C . GLU A 1 265 ? 29.266 11.480 -35.412 1.00 45.62 265 GLU A C 1
ATOM 2131 O O . GLU A 1 265 ? 29.789 11.234 -36.497 1.00 45.62 265 GLU A O 1
ATOM 2136 N N . MET A 1 266 ? 30.009 11.708 -34.323 1.00 44.78 266 MET A N 1
ATOM 2137 C CA . MET A 1 266 ? 31.478 11.691 -34.336 1.00 44.78 266 MET A CA 1
ATOM 2138 C C . MET A 1 266 ? 32.071 10.286 -34.525 1.00 44.78 266 MET A C 1
ATOM 2140 O O . MET A 1 266 ? 33.108 10.153 -35.171 1.00 44.78 266 MET A O 1
ATOM 2144 N N . GLN A 1 267 ? 31.432 9.235 -33.999 1.00 46.59 267 GLN A N 1
ATOM 2145 C CA . GLN A 1 267 ? 31.875 7.851 -34.217 1.00 46.59 267 GLN A CA 1
ATOM 2146 C C . GLN A 1 267 ? 31.527 7.329 -35.619 1.00 46.59 267 GLN A C 1
ATOM 2148 O O . GLN A 1 267 ? 32.302 6.554 -36.174 1.00 46.59 267 GLN A O 1
ATOM 2153 N N . GLN A 1 268 ? 30.426 7.787 -36.228 1.00 49.47 268 GLN A N 1
ATOM 2154 C CA . GLN A 1 268 ? 30.110 7.481 -37.631 1.00 49.47 268 GLN A CA 1
ATOM 2155 C C . GLN A 1 268 ? 31.000 8.228 -38.635 1.00 49.47 268 GLN A C 1
ATOM 2157 O O . GLN A 1 268 ? 31.196 7.734 -39.735 1.00 49.47 268 GLN A O 1
ATOM 2162 N N . GLN A 1 269 ? 31.576 9.379 -38.273 1.00 43.94 269 GLN A N 1
ATOM 2163 C CA . GLN A 1 269 ? 32.548 10.093 -39.119 1.00 43.94 269 GLN A CA 1
ATOM 2164 C C . GLN A 1 269 ? 33.983 9.536 -39.035 1.00 43.94 269 GLN A C 1
ATOM 2166 O O . GLN A 1 269 ? 34.860 10.009 -39.756 1.00 43.94 269 GLN A O 1
ATOM 2171 N N . GLN A 1 270 ? 34.241 8.557 -38.159 1.00 44.84 270 GLN A N 1
ATOM 2172 C CA . GLN A 1 270 ? 35.543 7.887 -38.012 1.00 44.84 270 GLN A CA 1
ATOM 2173 C C . GLN A 1 270 ? 35.578 6.451 -38.579 1.00 44.84 270 GLN A C 1
ATOM 2175 O O . GLN A 1 270 ? 36.590 5.768 -38.407 1.00 44.84 270 GLN A O 1
ATOM 2180 N N . GLN A 1 271 ? 34.519 6.005 -39.265 1.00 38.47 271 GLN A N 1
ATOM 2181 C CA . GLN A 1 271 ? 34.494 4.790 -40.098 1.00 38.47 271 GLN A CA 1
ATOM 2182 C C . GLN A 1 271 ? 34.415 5.164 -41.578 1.00 38.47 271 GLN A C 1
ATOM 2184 O O . GLN A 1 271 ? 35.044 4.442 -42.383 1.00 38.47 271 GLN A O 1
#

Secondary structure (DSSP, 8-state):
-HHHHH-HHHHHHHHTT---PPPPPP-HHHHHHHHHHHHHHHTT-STT--S--HHHHHTT-TTEEEPP-TTHHHHH-GGGTTSSTTSSEEEETTTTEEEE----EEEEETTT--EEEEEEEEE---S-GGGPPPSSHHHHSPPSSTTS--TTHHHHHHHHHHHHHHHHH-TTS-B-SEEEEEEEEE--TT---SB-SS-TT-B---EEEEEEEEE---TTHHHHHHHHHHHHH-SSPPPGGG---HHHHHHHHHHHHTTHHHHHHHHHTT-

=== Feature glossary ===
A reading guide for the features in this record.

Start from the sequence.

  · This is the polypeptide sequence — one letter per residue, N-terminus first. Length ranges from a few dozen residues for small domains to over a thousand for large multi-domain proteins.

Fold it, and you get atomic coordinates and the backbone conformation that goes with them.

  · Structure coordinates are given as an mmCIF _atom_site loop: one row per atom with element, residue name, chain id, sequence number, and x/y/z position in Å. Only the four main-chain atoms per residue are included here; side chains are omitted to keep the record compact.

  · Backbone dihedral angles. Every residue except chain termini has a φ (preceding-C → N → Cα → C) and a ψ (N → Cα → C → next-N). They are reported in degrees following the IUPAC sign convention. Secondary structure is essentially a statement about which (φ, ψ) basin each residue occupies.

  · The SS8 string is DSSP's per-residue secondary-structure call. α-helix (H) means an i→i+4 H-bond ladder; β-strand (E) means the residue participates in a β-sheet; 3₁₀ (G) and π (I) are tighter and wider helices; T/S are turns/bends; '-' is loop.

  · SS3 is a coarse helix/strand/coil call (letters a/b/c) made by the P-SEA algorithm from inter-Cα distances and dihedrals. It is less detailed than DSSP but needs only Cα positions.

Summarize the fold with a handful of shape descriptors and a per-residue structural alphabet.

  · Radius of gyration (Rg) is the root-mean-square distance of Cα atoms from their centroid — a single number for overall size and compactness. A globular domain of N residues has Rg ≈ 2.2·N^0.38 Å; an extended or disordered chain has a much larger Rg. The Cα contact count is the number of residue pairs whose Cα atoms are within 8 Å and are more than four positions apart in sequence — a standard proxy for tertiary packing density. The bounding box is the smallest axis-aligned box enclosing all Cα atoms.

  · The Foldseek 3Di string encodes local tertiary geometry as a 20-letter alphabet — one character per residue — derived from the relative positions of nearby Cα atoms. Unlike the amino-acid sequence, 3Di is a direct function of the 3D structure, so two proteins with the same fold have similar 3Di strings even at low sequence identity.

  · Solvent-accessible surface area (SASA) is the area in Å² traced out by the centre of a 1.4 Å probe sphere (a water molecule) rolled over the protein's van der Waals surface (Shrake–Rupley / Lee–Richards construction). Buried residues have near-zero SASA; fully exposed residues can exceed 200 Å². The total SASA scales roughly with the number of surface residues.

Ask how reliable the model is.

  · pLDDT (predicted Local Distance Difference Test) is AlphaFold's per-residue confidence score, ranging from 0 to 100. Values above 90 indicate high confidence (typically well-packed cores); 70–90 is confident; 50–70 low confidence; below 50 usually means the region is disordered or the prediction is unreliable there. AlphaFold stores pLDDT in the mmCIF B-factor column.

  · B-factor (Debye–Waller factor) reflects atomic displacement in the crystal lattice. It is an experimental observable (units Å²), not a prediction; low values mean the atom is pinned down, high values mean it moves or is heterogeneous across the crystal.

  · Predicted Aligned Error (PAE) is an AlphaFold confidence matrix: entry (i, j) is the expected error in the position of residue j, in ångströms, when the prediction is superimposed on the true structure at residue i. Low PAE within a block of residues means that block is internally rigid and well-predicted; high PAE between two blocks means their relative placement is uncertain even if each block individually is confident.

Place it in context: what it resembles, what it is annotated as, and how it looks.

  · Nearest PDB neighbors are the top structural matches found by Foldseek when searching this structure against the entire Protein Data Bank. Each hit reports a TM-score (0 to 1; >0.5 almost always implies the same fold) and an E-value. These are *structural* homologs — they may share no detectable sequence similarity.

  · Functional annotations link the protein to curated databases. InterPro entries identify conserved domains and families by matching the sequence against member-database signatures (Pfam, PROSITE, CDD, …). Gene Ontology (GO) terms describe molecular function, biological process, and cellular component in a controlled vocabulary. CATH places the structure in a hierarchical fold classification (Class/Architecture/Topology/Homologous-superfamily). The organism is the source species.

  · Three diagnostic plots accompany the record. The Cα contact map visualizes the tertiary structure as a 2D adjacency matrix (8 Å cutoff, sequence-local contacts suppressed). The Ramachandran plot shows the distribution of backbone (φ, ψ) torsions, with points in the α and β basins reflecting secondary structure content. The PAE plot shows AlphaFold's inter-residue confidence as a color matrix.

  · Six rendered views show the 3D structure from the faces of a cube — i.e. along ±x, ±y, ±z. Rendering representation is drawn randomly per protein from cartoon (secondary-structure ribbons), sticks (backbone bonds), or molecular surface; coloring is either N→C rainbow (blue at the N-terminus through red at the C-terminus) or one color per chain.